Protein AF-A0A7S3KVK5-F1 (afdb_monomer)

Structure (mmCIF, N/CA/C/O backbone):
data_AF-A0A7S3KVK5-F1
#
_entry.id   AF-A0A7S3KVK5-F1
#
loop_
_atom_site.group_PDB
_atom_site.id
_atom_site.type_symbol
_atom_site.label_atom_id
_atom_site.label_alt_id
_atom_site.label_comp_id
_atom_site.label_asym_id
_atom_site.label_entity_id
_atom_site.label_seq_id
_atom_site.pdbx_PDB_ins_code
_atom_site.Cartn_x
_atom_site.Cartn_y
_atom_site.Cartn_z
_atom_site.occupancy
_atom_site.B_iso_or_equiv
_atom_site.auth_seq_id
_atom_site.auth_comp_id
_atom_site.auth_asym_id
_atom_site.auth_atom_id
_atom_site.pdbx_PDB_model_num
ATOM 1 N N . PRO A 1 1 ? -30.774 -7.409 -2.868 1.00 38.03 1 PRO A N 1
ATOM 2 C CA . PRO A 1 1 ? -31.562 -8.260 -1.948 1.00 38.03 1 PRO A CA 1
ATOM 3 C C . PRO A 1 1 ? -30.634 -9.227 -1.196 1.00 38.03 1 PRO A C 1
ATOM 5 O O . PRO A 1 1 ? -30.342 -10.314 -1.678 1.00 38.03 1 PRO A O 1
ATOM 8 N N . ILE A 1 2 ? -30.107 -8.777 -0.056 1.00 44.00 2 ILE A N 1
ATOM 9 C CA . ILE A 1 2 ? -29.410 -9.634 0.912 1.00 44.00 2 ILE A CA 1
ATOM 10 C C . ILE A 1 2 ? -30.532 -10.148 1.819 1.00 44.00 2 ILE A C 1
ATOM 12 O O . ILE A 1 2 ? -30.996 -9.418 2.687 1.00 44.00 2 ILE A O 1
ATOM 16 N N . GLY A 1 3 ? -31.101 -11.298 1.458 1.00 41.16 3 GLY A N 1
ATOM 17 C CA . GLY A 1 3 ? -32.420 -11.751 1.913 1.00 41.16 3 GLY A CA 1
ATOM 18 C C . GLY A 1 3 ? -32.416 -12.972 2.825 1.00 41.16 3 GLY A C 1
ATOM 19 O O . GLY A 1 3 ? -33.464 -13.582 2.966 1.00 41.16 3 GLY A O 1
ATOM 20 N N . ASP A 1 4 ? -31.284 -13.328 3.430 1.00 43.41 4 ASP A N 1
ATOM 21 C CA . ASP A 1 4 ? -31.243 -14.391 4.436 1.00 43.41 4 ASP A CA 1
ATOM 22 C C . ASP A 1 4 ? -30.315 -13.976 5.584 1.00 43.41 4 ASP A C 1
ATOM 24 O O . ASP A 1 4 ? -29.094 -14.095 5.518 1.00 43.41 4 ASP A O 1
ATOM 28 N N . THR A 1 5 ? -30.908 -13.399 6.631 1.00 51.78 5 THR A N 1
ATOM 29 C CA . THR A 1 5 ? -30.244 -13.021 7.892 1.00 51.78 5 THR A CA 1
ATOM 30 C C . THR A 1 5 ? -30.098 -14.202 8.857 1.00 51.78 5 THR A C 1
ATOM 32 O O . THR A 1 5 ? -29.609 -14.027 9.969 1.00 51.78 5 THR A O 1
ATOM 35 N N . SER A 1 6 ? -30.493 -15.406 8.435 1.00 51.44 6 SER A N 1
ATOM 36 C CA . SER A 1 6 ? -30.434 -16.647 9.216 1.00 51.44 6 SER A CA 1
ATOM 37 C C . SER A 1 6 ? -29.024 -17.255 9.319 1.00 51.44 6 SER A C 1
ATOM 39 O O . SER A 1 6 ? -28.822 -18.159 10.121 1.00 51.44 6 SER A O 1
ATOM 41 N N . VAL A 1 7 ? -28.043 -16.730 8.567 1.00 50.53 7 VAL A N 1
ATOM 42 C CA . VAL A 1 7 ? -26.639 -17.206 8.520 1.00 50.53 7 VAL A CA 1
ATOM 43 C C . VAL A 1 7 ? -25.670 -16.202 9.169 1.00 50.53 7 VAL A C 1
ATOM 45 O O . VAL A 1 7 ? -24.524 -16.029 8.759 1.00 50.53 7 VAL A O 1
ATOM 48 N N . LEU A 1 8 ? -26.129 -15.470 10.183 1.00 55.06 8 LEU A N 1
ATOM 49 C CA . LEU A 1 8 ? -25.227 -14.867 11.168 1.00 55.06 8 LEU A CA 1
ATOM 50 C C . LEU A 1 8 ? -25.032 -15.906 12.277 1.00 55.06 8 LEU A C 1
ATOM 52 O O . LEU A 1 8 ? -25.653 -15.832 13.331 1.00 55.06 8 LEU A O 1
ATOM 56 N N . ASP A 1 9 ? -24.207 -16.908 11.967 1.00 61.06 9 ASP A N 1
ATOM 57 C CA . ASP A 1 9 ? -23.859 -18.034 12.839 1.00 61.06 9 ASP A CA 1
ATOM 58 C C . ASP A 1 9 ? -23.337 -17.572 14.212 1.00 61.06 9 ASP A C 1
ATOM 60 O O . ASP A 1 9 ? -22.818 -16.458 14.348 1.00 61.06 9 ASP A O 1
ATOM 64 N N . ASP A 1 10 ? -23.358 -18.471 15.205 1.00 67.88 10 ASP A N 1
ATOM 65 C CA . ASP A 1 10 ? -22.758 -18.314 16.548 1.00 67.88 10 ASP A CA 1
ATOM 66 C C . ASP A 1 10 ? -21.361 -17.664 16.532 1.00 67.88 10 ASP A C 1
ATOM 68 O O . ASP A 1 10 ? -20.983 -16.906 17.430 1.00 67.88 10 ASP A O 1
ATOM 72 N N . VAL A 1 11 ? -20.597 -17.915 15.467 1.00 64.88 11 VAL A N 1
ATOM 73 C CA . VAL A 1 11 ? -19.282 -17.326 15.200 1.00 64.88 11 VAL A CA 1
ATOM 74 C C . VAL A 1 11 ? -19.329 -15.794 15.220 1.00 64.88 11 VAL A C 1
ATOM 76 O O . VAL A 1 11 ? -18.477 -15.156 15.838 1.00 64.88 11 VAL A O 1
ATOM 79 N N . SER A 1 12 ? -20.343 -15.183 14.608 1.00 70.75 12 SER A N 1
ATOM 80 C CA . SER A 1 12 ? -20.489 -13.724 14.560 1.00 70.75 12 SER A CA 1
ATOM 81 C C . SER A 1 12 ? -20.756 -13.129 15.941 1.00 70.75 12 SER A C 1
ATOM 83 O O . SER A 1 12 ? -20.211 -12.075 16.272 1.00 70.75 12 SER A O 1
ATOM 85 N N . LEU A 1 13 ? -21.514 -13.834 16.787 1.00 76.06 13 LEU A N 1
ATOM 86 C CA . LEU A 1 13 ? -21.778 -13.420 18.166 1.00 76.06 13 LEU A CA 1
ATOM 87 C C . LEU A 1 13 ? -20.488 -13.401 19.004 1.00 76.06 13 LEU A C 1
ATOM 89 O O . LEU A 1 13 ? -20.269 -12.482 19.794 1.00 76.06 13 LEU A O 1
ATOM 93 N N . ILE A 1 14 ? -19.598 -14.379 18.795 1.00 78.56 14 ILE A N 1
ATOM 94 C CA . ILE A 1 14 ? -18.285 -14.435 19.454 1.00 78.56 14 ILE A CA 1
ATOM 95 C C . ILE A 1 14 ? -17.433 -13.221 19.066 1.00 78.56 14 ILE A C 1
ATOM 97 O O . ILE A 1 14 ? -16.844 -12.586 19.944 1.00 78.56 14 ILE A O 1
ATOM 101 N N . TYR A 1 15 ? -17.378 -12.871 17.777 1.00 74.06 15 TYR A N 1
ATOM 102 C CA . TYR A 1 15 ? -16.636 -11.690 17.322 1.00 74.06 15 TYR A CA 1
ATOM 103 C C . TYR A 1 15 ? -17.204 -10.395 17.907 1.00 74.06 15 TYR A C 1
ATOM 105 O O . TYR A 1 15 ? -16.436 -9.549 18.362 1.00 74.06 15 TYR A O 1
ATOM 113 N N . ILE A 1 16 ? -18.530 -10.260 17.966 1.00 76.19 16 ILE A N 1
ATOM 114 C CA . ILE A 1 16 ? -19.194 -9.087 18.550 1.00 76.19 16 ILE A CA 1
ATOM 115 C C .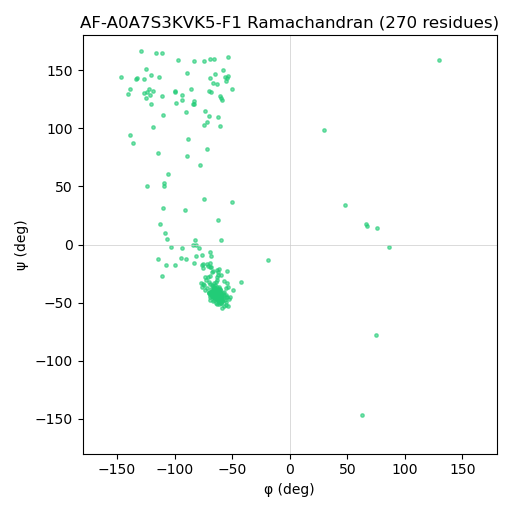 ILE A 1 16 ? -18.878 -8.965 20.042 1.00 76.19 16 ILE A C 1
ATOM 117 O O . ILE A 1 16 ? -18.509 -7.887 20.502 1.00 76.19 16 ILE A O 1
ATOM 121 N N . ASN A 1 17 ? -18.957 -10.064 20.794 1.00 81.38 17 ASN A N 1
ATOM 122 C CA . ASN A 1 17 ? -18.652 -10.057 22.224 1.00 81.38 17 ASN A CA 1
ATOM 123 C C . ASN A 1 17 ? -17.177 -9.736 22.497 1.00 81.38 17 ASN A C 1
ATOM 125 O O . ASN A 1 17 ? -16.876 -8.964 23.407 1.00 81.38 17 ASN A O 1
ATOM 129 N N . LYS A 1 18 ? -16.254 -10.261 21.681 1.00 84.50 18 LYS A N 1
ATOM 130 C CA . LYS A 1 18 ? -14.830 -9.900 21.761 1.00 84.50 18 LYS A CA 1
ATOM 131 C C . LYS A 1 18 ? -14.599 -8.426 21.442 1.00 84.50 18 LYS A C 1
ATOM 133 O O . LYS A 1 18 ? -13.866 -7.765 22.172 1.00 84.50 18 LYS A O 1
ATOM 138 N N . ALA A 1 19 ? -15.244 -7.900 20.401 1.00 79.69 19 ALA A N 1
ATOM 139 C CA . ALA A 1 19 ? -15.157 -6.485 20.056 1.00 79.69 19 ALA A CA 1
ATOM 140 C C . ALA A 1 19 ? -15.687 -5.606 21.198 1.00 79.69 19 ALA A C 1
ATOM 142 O O . ALA A 1 19 ? -15.016 -4.664 21.610 1.00 79.69 19 ALA A O 1
ATOM 143 N N . LYS A 1 20 ? -16.844 -5.952 21.771 1.00 83.31 20 LYS A N 1
ATOM 144 C CA . LYS A 1 20 ? -17.426 -5.242 22.915 1.00 83.31 20 LYS A CA 1
ATOM 145 C C . LYS A 1 20 ? -16.482 -5.234 24.119 1.00 83.31 20 LYS A C 1
ATOM 147 O O . LYS A 1 20 ? -16.204 -4.168 24.655 1.00 83.31 20 LYS A O 1
ATOM 152 N N . SER A 1 21 ? -15.929 -6.393 24.479 1.00 87.06 21 SER A N 1
ATOM 153 C CA . SER A 1 21 ? -14.960 -6.517 25.575 1.00 87.06 21 SER A CA 1
ATOM 154 C C . SER A 1 21 ? -13.692 -5.692 25.335 1.00 87.06 21 SER A C 1
ATOM 156 O O . SER A 1 21 ? -13.192 -5.072 26.269 1.00 87.06 21 SER A O 1
ATOM 158 N N . PHE A 1 22 ? -13.195 -5.643 24.097 1.00 84.94 22 PHE A N 1
ATOM 159 C CA . PHE A 1 22 ? -12.050 -4.813 23.720 1.00 84.94 22 PHE A CA 1
ATOM 160 C C . PHE A 1 22 ? -12.342 -3.319 23.923 1.00 84.94 22 PHE A C 1
ATOM 162 O O . PHE A 1 22 ? -11.539 -2.611 24.529 1.00 84.94 22 PHE A O 1
ATOM 169 N N . PHE A 1 23 ? -13.502 -2.836 23.460 1.00 82.19 23 PHE A N 1
ATOM 170 C CA . PHE A 1 23 ? -13.898 -1.437 23.654 1.00 82.19 23 PHE A CA 1
ATOM 171 C C . PHE A 1 23 ? -14.086 -1.102 25.136 1.00 82.19 23 PHE A C 1
ATOM 173 O O . PHE A 1 23 ? -13.587 -0.078 25.593 1.00 82.19 23 PHE A O 1
ATOM 180 N N . GLU A 1 24 ? -14.750 -1.973 25.897 1.00 86.75 24 GLU A N 1
ATOM 181 C CA . GLU A 1 24 ? -14.952 -1.785 27.335 1.00 86.75 24 GLU A CA 1
ATOM 182 C C . GLU A 1 24 ? -13.623 -1.744 28.101 1.00 86.75 24 GLU A C 1
ATOM 184 O O . GLU A 1 24 ? -13.432 -0.855 28.927 1.00 86.75 24 GLU A O 1
ATOM 189 N N . ASP A 1 25 ? -12.673 -2.638 27.803 1.00 88.44 25 ASP A N 1
ATOM 190 C CA . ASP A 1 25 ? -11.343 -2.636 28.431 1.00 88.44 25 ASP A CA 1
ATOM 191 C C . ASP A 1 25 ? -10.551 -1.362 28.097 1.00 88.44 25 ASP A C 1
ATOM 193 O O . ASP A 1 25 ? -10.000 -0.720 28.996 1.00 88.44 25 ASP A O 1
ATOM 197 N N . ALA A 1 26 ? -10.541 -0.941 26.826 1.00 84.38 26 ALA A N 1
ATOM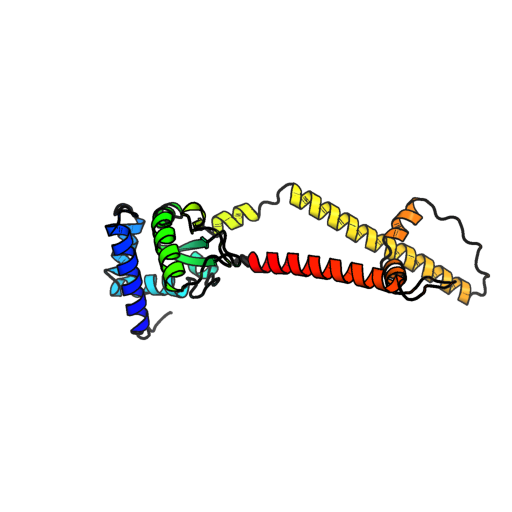 198 C CA . ALA A 1 26 ? -9.874 0.290 26.399 1.00 84.38 26 ALA A CA 1
ATOM 199 C C . ALA A 1 26 ? -10.460 1.531 27.094 1.00 84.38 26 ALA A C 1
ATOM 201 O O . ALA A 1 26 ? -9.727 2.419 27.541 1.00 84.38 26 ALA A O 1
ATOM 202 N N . THR A 1 27 ? -11.785 1.579 27.220 1.00 85.50 27 THR A N 1
ATOM 203 C CA . THR A 1 27 ? -12.502 2.654 27.899 1.00 85.50 27 THR A CA 1
ATOM 204 C C . THR A 1 27 ? -12.260 2.648 29.410 1.00 85.50 27 THR A C 1
ATOM 206 O O . THR A 1 27 ? -11.964 3.698 29.975 1.00 85.50 27 THR A O 1
ATOM 209 N N . ASN A 1 28 ? -12.323 1.488 30.068 1.00 89.00 28 ASN A N 1
ATOM 210 C CA . ASN A 1 28 ? -12.097 1.363 31.513 1.00 89.00 28 ASN A CA 1
ATOM 211 C C . ASN A 1 28 ? -10.673 1.768 31.915 1.00 89.00 28 ASN A C 1
ATOM 213 O O . ASN A 1 28 ? -10.464 2.305 33.000 1.00 89.00 28 ASN A O 1
ATOM 217 N N . LYS A 1 29 ? -9.697 1.559 31.025 1.00 88.94 29 LYS A N 1
ATOM 218 C CA . LYS A 1 29 ? -8.308 2.005 31.208 1.00 88.94 29 LYS A CA 1
ATOM 219 C C . LYS A 1 29 ? -8.078 3.480 30.855 1.00 88.94 29 LYS A C 1
ATOM 221 O O . LYS A 1 29 ? -6.957 3.963 30.979 1.00 88.94 29 LYS A O 1
ATOM 226 N N . GLY A 1 30 ? -9.114 4.203 30.428 1.00 86.69 30 GLY A N 1
ATOM 227 C CA . GLY A 1 30 ? -9.044 5.635 30.138 1.00 86.69 30 GLY A CA 1
ATOM 228 C C . GLY A 1 30 ? -8.358 5.992 28.817 1.00 86.69 30 GLY A C 1
ATOM 229 O O . GLY A 1 30 ? -8.029 7.158 28.611 1.00 86.69 30 GLY A O 1
ATOM 230 N N . TYR A 1 31 ? -8.150 5.030 27.909 1.00 83.62 31 TYR A N 1
ATOM 231 C CA . TYR A 1 31 ? -7.545 5.309 26.599 1.00 83.62 31 TYR A CA 1
ATOM 232 C C . TYR A 1 31 ? -8.503 6.022 25.644 1.00 83.62 31 TYR A C 1
ATOM 234 O O . TYR A 1 31 ? -8.071 6.759 24.763 1.00 83.62 31 TYR A O 1
ATOM 242 N N . VAL A 1 32 ? -9.806 5.804 25.818 1.00 82.69 32 VAL A N 1
ATOM 243 C CA . VAL A 1 32 ? -10.849 6.304 24.920 1.00 82.69 32 VAL A CA 1
ATOM 244 C C . VAL A 1 32 ? -11.843 7.108 25.733 1.00 82.69 32 VAL A C 1
ATOM 246 O O . VAL A 1 32 ? -12.407 6.603 26.706 1.00 82.69 32 VAL A O 1
ATOM 249 N N . LYS A 1 33 ? -12.091 8.353 25.324 1.00 80.25 33 LYS A N 1
ATOM 250 C CA . LYS A 1 33 ? -13.136 9.171 25.941 1.00 80.25 33 LYS A CA 1
ATOM 251 C C . LYS A 1 33 ? -14.507 8.587 25.587 1.00 80.25 33 LYS A C 1
ATOM 253 O O . LYS A 1 33 ? -14.785 8.348 24.413 1.00 80.25 33 LYS A O 1
ATOM 258 N N . GLN A 1 34 ? -15.379 8.405 26.580 1.00 77.44 34 GLN A N 1
ATOM 259 C CA . GLN A 1 34 ? -16.788 8.011 26.386 1.00 77.44 34 GLN A CA 1
ATOM 260 C C . GLN A 1 34 ? -17.643 9.173 25.850 1.00 77.44 34 GLN A C 1
ATOM 262 O O . GLN A 1 34 ? -18.771 9.397 26.278 1.00 77.44 34 GLN A O 1
ATOM 267 N N . GLU A 1 35 ? -17.092 9.970 24.946 1.00 75.12 35 GLU A N 1
ATOM 268 C CA . GLU A 1 35 ? -17.725 11.181 24.454 1.00 75.12 35 GLU A CA 1
ATOM 269 C C . GLU A 1 35 ? -17.508 11.268 22.949 1.00 75.12 35 GLU A C 1
ATOM 271 O O . GLU A 1 35 ? -16.408 11.046 22.441 1.00 75.12 35 GLU A O 1
ATOM 276 N N . GLY A 1 36 ? -18.577 11.578 22.221 1.00 82.44 36 GLY A N 1
ATOM 277 C CA . GLY A 1 36 ? -18.529 11.781 20.780 1.00 82.44 36 GLY A CA 1
ATOM 278 C C . GLY A 1 36 ? -19.579 10.989 20.013 1.00 82.44 36 GLY A C 1
ATOM 279 O O . GLY A 1 36 ? -20.129 9.984 20.466 1.00 82.44 36 GLY A O 1
ATOM 280 N N . THR A 1 37 ? -19.852 11.465 18.803 1.00 91.25 37 THR A N 1
ATOM 281 C CA . THR A 1 37 ? -20.867 10.901 17.908 1.00 91.25 37 THR A CA 1
ATOM 282 C C . THR A 1 37 ? -20.518 9.479 17.469 1.00 91.25 37 THR A C 1
ATOM 284 O O . THR A 1 37 ? -21.401 8.628 17.466 1.00 91.25 37 THR A O 1
ATOM 287 N N . CYS A 1 38 ? -19.244 9.187 17.181 1.00 93.50 38 CYS A N 1
ATOM 288 C CA . CYS A 1 38 ? -18.805 7.847 16.778 1.00 93.50 38 CYS A CA 1
ATOM 289 C C . CYS A 1 38 ? -18.965 6.804 17.895 1.00 93.50 38 CYS A C 1
ATOM 291 O O . CYS A 1 38 ? -19.543 5.751 17.644 1.00 93.50 38 CYS A O 1
ATOM 293 N N . PHE A 1 39 ? -18.515 7.092 19.126 1.00 90.81 39 PHE A N 1
ATOM 294 C CA . PHE A 1 39 ? -18.647 6.152 20.248 1.00 90.81 39 PHE A CA 1
ATOM 295 C C . PHE A 1 39 ? -20.116 5.814 20.510 1.00 90.81 39 PHE A C 1
ATOM 297 O O . PHE A 1 39 ? -20.487 4.644 20.506 1.00 90.81 39 PHE A O 1
ATOM 304 N N . ASN A 1 40 ? -20.968 6.838 20.629 1.00 91.88 40 ASN A N 1
ATOM 305 C CA . ASN A 1 40 ? -22.404 6.651 20.838 1.00 91.88 40 ASN A CA 1
ATOM 306 C C . ASN A 1 40 ? -23.047 5.871 19.684 1.00 91.88 40 ASN A C 1
ATOM 308 O O . ASN A 1 40 ? -23.904 5.016 19.909 1.00 91.88 40 ASN A O 1
ATOM 312 N N . ARG A 1 41 ? -22.620 6.130 18.441 1.00 93.81 41 ARG A N 1
ATOM 313 C CA . ARG A 1 41 ? -23.112 5.416 17.260 1.00 93.81 41 ARG A CA 1
ATOM 314 C C . ARG A 1 41 ? -22.703 3.947 17.275 1.00 93.81 41 ARG A C 1
ATOM 316 O O . ARG A 1 41 ? -23.567 3.096 17.085 1.00 93.81 41 ARG A O 1
ATOM 323 N N . LEU A 1 42 ? -21.430 3.646 17.529 1.00 92.19 42 LEU A N 1
ATOM 324 C CA . LEU A 1 42 ? -20.922 2.277 17.635 1.00 92.19 42 LEU A CA 1
ATOM 325 C C . LEU A 1 42 ? -21.595 1.531 18.788 1.00 92.19 42 LEU A C 1
ATOM 327 O O . LEU A 1 42 ? -22.091 0.426 18.594 1.00 92.19 42 LEU A O 1
ATOM 331 N N . GLN A 1 43 ? -21.693 2.154 19.961 1.00 90.12 43 GLN A N 1
ATOM 332 C CA . GLN A 1 43 ? -22.352 1.570 21.122 1.00 90.12 43 GLN A CA 1
ATOM 333 C C . GLN A 1 43 ? -23.827 1.268 20.836 1.00 90.12 43 GLN A C 1
ATOM 335 O O . GLN A 1 43 ? -24.298 0.177 21.149 1.00 90.12 43 GLN A O 1
ATOM 340 N N . ASN A 1 44 ? -24.549 2.186 20.187 1.00 92.81 44 ASN A N 1
ATOM 341 C CA . ASN A 1 44 ? -25.928 1.951 19.766 1.00 92.81 44 ASN A CA 1
ATOM 342 C C . ASN A 1 44 ? -26.041 0.795 18.760 1.00 92.81 44 ASN A C 1
ATOM 344 O O . ASN A 1 44 ? -26.939 -0.033 18.891 1.00 92.81 44 ASN A O 1
ATOM 348 N N . ILE A 1 45 ? -25.132 0.725 17.782 1.00 91.62 45 ILE A N 1
ATOM 349 C CA . ILE A 1 45 ? -25.086 -0.359 16.795 1.00 91.62 45 ILE A CA 1
ATOM 350 C C . ILE A 1 45 ? -24.897 -1.710 17.499 1.00 91.62 45 ILE A C 1
ATOM 352 O O . ILE A 1 45 ? -25.678 -2.629 17.264 1.00 91.62 45 ILE A O 1
ATOM 356 N N . PHE A 1 46 ? -23.915 -1.821 18.397 1.00 88.88 46 PHE A N 1
ATOM 357 C CA . PHE A 1 46 ? -23.611 -3.077 19.085 1.00 88.88 46 PHE A CA 1
ATOM 358 C C . PHE A 1 46 ? -24.659 -3.470 20.133 1.00 88.88 46 PHE A C 1
ATOM 360 O O . PHE A 1 46 ? -24.969 -4.651 20.261 1.00 88.88 46 PHE A O 1
ATOM 367 N N . ASN A 1 47 ? -25.229 -2.509 20.865 1.00 89.38 47 ASN A N 1
ATOM 368 C CA . ASN A 1 47 ? -26.255 -2.798 21.870 1.00 89.3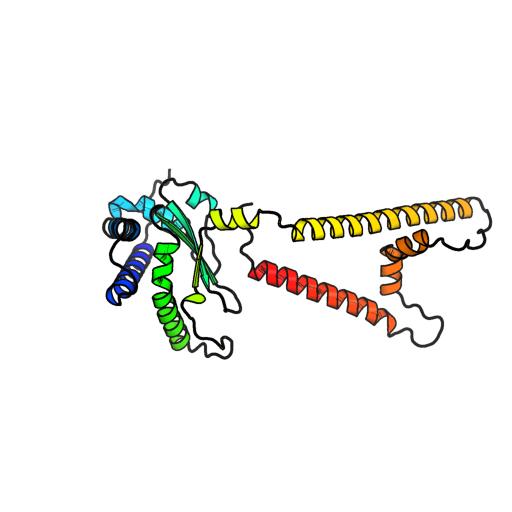8 47 ASN A CA 1
ATOM 369 C C . ASN A 1 47 ? -27.602 -3.172 21.240 1.00 89.38 47 ASN A C 1
ATOM 371 O O . ASN A 1 47 ? -28.337 -3.967 21.816 1.00 89.38 47 ASN A O 1
ATOM 375 N N . ASN A 1 48 ? -27.912 -2.641 20.056 1.00 92.50 48 ASN A N 1
ATOM 376 C CA . ASN A 1 48 ? -29.148 -2.926 19.328 1.00 92.50 48 ASN A CA 1
ATOM 377 C C . ASN A 1 48 ? -28.855 -3.771 18.082 1.00 92.50 48 ASN A C 1
ATOM 379 O O . ASN A 1 48 ? -29.225 -3.396 16.966 1.00 92.50 48 ASN A O 1
ATOM 383 N N . PHE A 1 49 ? -28.162 -4.900 18.275 1.00 87.94 49 PHE A N 1
ATOM 384 C CA . PHE A 1 49 ? -27.680 -5.759 17.190 1.00 87.94 49 PHE A CA 1
ATOM 385 C C . PHE A 1 49 ? -28.788 -6.157 16.211 1.00 87.94 49 PHE A C 1
ATOM 387 O O . PHE A 1 49 ? -28.609 -6.021 15.008 1.00 87.94 49 PHE A O 1
ATOM 394 N N . GLU A 1 50 ? -29.947 -6.595 16.708 1.00 89.19 50 GLU A N 1
ATOM 395 C CA . GLU A 1 50 ? -31.056 -7.056 15.862 1.00 89.19 50 GLU A CA 1
ATOM 396 C C . GLU A 1 50 ? -31.520 -5.957 14.891 1.00 89.19 50 GLU A C 1
ATOM 398 O O . GLU A 1 50 ? -31.628 -6.183 13.683 1.00 89.19 50 GLU A O 1
ATOM 403 N N . GLN A 1 51 ? -31.664 -4.728 15.402 1.00 93.81 51 GLN A N 1
ATOM 404 C CA . GLN A 1 51 ? -32.062 -3.550 14.625 1.00 93.81 51 GLN A CA 1
ATOM 405 C C . GLN A 1 51 ? -30.962 -3.062 13.670 1.00 93.81 51 GLN A C 1
ATOM 407 O O . GLN A 1 51 ? -31.262 -2.464 12.638 1.00 93.81 51 GLN A O 1
ATOM 412 N N . ASN A 1 52 ? -29.690 -3.307 13.998 1.00 91.75 52 ASN A N 1
ATOM 413 C CA . ASN A 1 52 ? -28.534 -2.842 13.225 1.00 91.75 52 ASN A CA 1
ATOM 414 C C . ASN A 1 52 ? -27.814 -3.964 12.463 1.00 91.75 52 ASN A C 1
ATOM 416 O O . ASN A 1 52 ? -26.749 -3.730 11.892 1.00 91.75 52 ASN A O 1
ATOM 420 N N . SER A 1 53 ? -28.395 -5.161 12.403 1.00 89.12 53 SER A N 1
ATOM 421 C CA . SER A 1 53 ? -27.789 -6.365 11.820 1.00 89.12 53 SER A CA 1
ATOM 422 C C . SER A 1 53 ? -27.337 -6.149 10.375 1.00 89.12 53 SER A C 1
ATOM 424 O O . SER A 1 53 ? -26.254 -6.585 9.993 1.00 89.12 53 SER A O 1
ATOM 426 N N . GLY A 1 54 ? -28.096 -5.383 9.586 1.00 90.06 54 GLY A N 1
ATOM 427 C CA . GLY A 1 54 ? -27.710 -5.006 8.225 1.00 90.06 54 GLY A CA 1
ATOM 428 C C . GLY A 1 54 ? -26.483 -4.086 8.151 1.00 90.06 54 GLY A C 1
ATOM 429 O O . GLY A 1 54 ? -25.654 -4.255 7.259 1.00 90.06 54 GLY A O 1
ATOM 430 N N . ILE A 1 55 ? -26.347 -3.126 9.075 1.00 90.75 55 ILE A N 1
ATOM 431 C CA . ILE A 1 55 ? -25.171 -2.240 9.153 1.00 90.75 55 ILE A CA 1
ATOM 432 C C . ILE A 1 55 ? -23.958 -3.051 9.603 1.00 90.75 55 ILE A C 1
ATOM 434 O O . ILE A 1 55 ? -22.915 -2.993 8.961 1.00 90.75 55 ILE A O 1
ATOM 438 N N . ILE A 1 56 ? -24.110 -3.859 10.653 1.00 90.88 56 ILE A N 1
ATOM 439 C CA . ILE A 1 56 ? -23.035 -4.699 11.192 1.00 90.88 56 ILE A CA 1
ATOM 440 C C . ILE A 1 56 ? -22.577 -5.715 10.150 1.00 90.88 56 ILE A C 1
ATOM 442 O O . ILE A 1 56 ? -21.380 -5.868 9.928 1.00 90.88 56 ILE A O 1
ATOM 446 N N . GLY A 1 57 ? -23.523 -6.343 9.450 1.00 89.94 57 GLY A N 1
ATOM 447 C CA . GLY A 1 57 ? -23.244 -7.239 8.338 1.00 89.94 57 GLY A CA 1
ATOM 448 C C . GLY A 1 57 ? -22.402 -6.557 7.263 1.00 89.94 57 GLY A C 1
ATOM 449 O O . GLY A 1 57 ? -21.403 -7.126 6.845 1.00 89.94 57 GLY A O 1
ATOM 450 N N . ARG A 1 58 ? -22.724 -5.315 6.870 1.00 91.06 58 ARG A N 1
ATOM 451 C CA . ARG A 1 58 ? -21.897 -4.537 5.925 1.00 91.06 58 ARG A CA 1
ATOM 452 C C . ARG A 1 58 ? -20.523 -4.196 6.493 1.00 91.06 58 ARG A C 1
ATOM 454 O O . ARG A 1 58 ? -19.532 -4.382 5.793 1.00 91.06 58 ARG A O 1
ATOM 461 N N . MET A 1 59 ? -20.458 -3.734 7.743 1.00 93.44 59 MET A N 1
ATOM 462 C CA . MET A 1 59 ? -19.198 -3.411 8.415 1.00 93.44 59 MET A CA 1
ATOM 463 C C . MET A 1 59 ? -18.261 -4.621 8.399 1.00 93.44 59 MET A C 1
ATOM 465 O O . MET A 1 59 ? -17.143 -4.525 7.908 1.00 93.44 59 MET A O 1
ATOM 469 N N . VAL A 1 60 ? -18.734 -5.785 8.844 1.00 91.06 60 VAL A N 1
ATOM 470 C CA . VAL A 1 60 ? -17.943 -7.023 8.897 1.00 91.06 60 VAL A CA 1
ATOM 471 C C . VAL A 1 60 ? -17.650 -7.576 7.501 1.00 91.06 60 VAL A C 1
ATOM 473 O O . VAL A 1 60 ? -16.536 -8.016 7.233 1.00 91.06 60 VAL A O 1
ATOM 476 N N . TYR A 1 61 ? -18.626 -7.558 6.591 1.00 92.25 61 TYR A N 1
ATOM 477 C CA . TYR A 1 61 ? -18.474 -8.129 5.252 1.00 92.25 61 TYR A CA 1
ATOM 478 C C . TYR A 1 61 ? -17.502 -7.332 4.372 1.00 92.25 61 TYR A C 1
ATOM 480 O O . TYR A 1 61 ? -16.806 -7.933 3.553 1.00 92.25 61 TYR A O 1
ATOM 488 N N . PHE A 1 62 ? -17.448 -6.005 4.531 1.00 93.94 62 PHE A N 1
ATOM 489 C CA . PHE A 1 62 ? -16.563 -5.142 3.748 1.00 93.94 62 PHE A CA 1
ATOM 490 C C . PHE A 1 62 ? -15.222 -4.825 4.419 1.00 93.94 62 PHE A C 1
ATOM 492 O O . PHE A 1 62 ? -14.336 -4.304 3.743 1.00 93.94 62 PHE A O 1
ATOM 499 N N . SER A 1 63 ? -15.059 -5.131 5.707 1.00 93.50 63 SER A N 1
ATOM 500 C CA . SER A 1 63 ? -13.761 -5.037 6.390 1.00 93.50 63 SER A CA 1
ATOM 501 C C . SER A 1 63 ? -12.829 -6.179 5.983 1.00 93.50 63 SER A C 1
ATOM 503 O O . SER A 1 63 ? -13.281 -7.234 5.532 1.00 93.50 63 SER A O 1
ATOM 505 N N . GLY A 1 64 ? -11.529 -5.965 6.165 1.00 90.12 64 GLY A N 1
ATOM 506 C CA . GLY A 1 64 ? -10.526 -7.017 6.057 1.00 90.12 64 GLY A CA 1
ATOM 507 C C . GLY A 1 64 ? -10.640 -8.026 7.197 1.00 90.12 64 GLY A C 1
ATOM 508 O O . GLY A 1 64 ? -10.961 -7.652 8.328 1.00 90.12 64 GLY A O 1
ATOM 509 N N . LYS A 1 65 ? -10.406 -9.306 6.900 1.00 86.62 65 LYS A N 1
ATOM 510 C CA . LYS A 1 65 ? -10.551 -10.415 7.862 1.00 86.62 65 LYS A CA 1
ATOM 511 C C . LYS A 1 65 ? -9.223 -11.047 8.259 1.00 86.62 65 LYS A C 1
ATOM 513 O O . LYS A 1 65 ? -9.107 -11.557 9.370 1.00 86.62 65 LYS A O 1
ATOM 518 N N . ASP A 1 66 ? -8.239 -10.967 7.374 1.00 85.94 66 ASP A N 1
ATOM 519 C CA . ASP A 1 66 ? -6.914 -11.550 7.548 1.00 85.94 66 ASP A CA 1
ATOM 520 C C . ASP A 1 66 ? -5.823 -10.471 7.597 1.00 85.94 66 ASP A C 1
ATOM 522 O O . ASP A 1 66 ? -6.032 -9.314 7.234 1.00 85.94 66 ASP A O 1
ATOM 526 N N . VAL A 1 67 ? -4.625 -10.844 8.051 1.00 82.31 67 VAL A N 1
ATOM 527 C CA . VAL A 1 67 ? -3.461 -9.946 8.044 1.00 82.31 67 VAL A CA 1
ATOM 528 C C . VAL A 1 67 ? -3.174 -9.510 6.607 1.00 82.31 67 VAL A C 1
ATOM 530 O O . VAL A 1 67 ? -2.946 -10.355 5.744 1.00 82.31 67 VAL A O 1
ATOM 533 N N . ASN A 1 68 ? -3.144 -8.197 6.363 1.00 84.00 68 ASN A N 1
ATOM 534 C CA . ASN A 1 68 ? -3.006 -7.597 5.031 1.00 84.00 68 ASN A CA 1
ATOM 535 C C . ASN A 1 68 ? -4.199 -7.828 4.093 1.00 84.00 68 ASN A C 1
ATOM 537 O O . ASN A 1 68 ? -4.090 -7.573 2.893 1.00 84.00 68 ASN A O 1
ATOM 541 N N . ASP A 1 69 ? -5.348 -8.242 4.626 1.00 85.75 69 ASP A N 1
ATOM 542 C CA . ASP A 1 69 ? -6.621 -8.130 3.929 1.00 85.75 69 ASP A CA 1
ATOM 543 C C . ASP A 1 69 ? -7.189 -6.721 4.138 1.00 85.75 69 ASP A C 1
ATOM 545 O O . ASP A 1 69 ? -7.418 -6.256 5.257 1.00 85.75 69 ASP A O 1
ATOM 549 N N . LEU A 1 70 ? -7.405 -6.019 3.032 1.00 90.31 70 LEU A N 1
ATOM 550 C CA . LEU A 1 70 ? -8.009 -4.691 3.014 1.00 90.31 70 LEU A CA 1
ATOM 551 C C . LEU A 1 70 ? -9.533 -4.772 2.800 1.00 90.31 70 LEU A C 1
ATOM 553 O O . LEU A 1 70 ? -10.228 -3.765 2.826 1.00 90.31 70 LEU A O 1
ATOM 557 N N . GLY A 1 71 ? -10.102 -5.958 2.607 1.00 91.56 71 GLY A N 1
ATOM 558 C CA . GLY A 1 71 ? -11.532 -6.101 2.382 1.00 91.56 71 GLY A CA 1
ATOM 559 C C . GLY A 1 71 ? -12.003 -5.405 1.099 1.00 91.56 71 GLY A C 1
ATOM 560 O O . GLY A 1 71 ? -11.317 -5.369 0.076 1.00 91.56 71 GLY A O 1
ATOM 561 N N . ARG A 1 72 ? -13.229 -4.875 1.130 1.00 93.56 72 ARG A N 1
ATOM 562 C CA . ARG A 1 72 ? -13.977 -4.403 -0.048 1.00 93.56 72 ARG A CA 1
ATOM 563 C C . ARG A 1 72 ? -14.195 -2.895 -0.010 1.00 93.56 72 ARG A C 1
ATOM 565 O O . ARG A 1 72 ? -15.270 -2.397 0.330 1.00 93.56 72 ARG A O 1
ATOM 572 N N . PHE A 1 73 ? -13.150 -2.159 -0.375 1.00 92.44 73 PHE A N 1
ATOM 573 C CA . PHE A 1 73 ? -13.138 -0.695 -0.359 1.00 92.44 73 PHE A CA 1
ATOM 574 C C . PHE A 1 73 ? -14.297 -0.051 -1.129 1.00 92.44 73 PHE A C 1
ATOM 576 O O . PHE A 1 73 ? -14.989 0.816 -0.590 1.00 92.44 73 PHE A O 1
ATOM 583 N N . LYS A 1 74 ? -14.499 -0.440 -2.398 1.00 92.94 74 LYS A N 1
ATOM 584 C CA . LYS A 1 74 ? -15.476 0.213 -3.285 1.00 92.94 74 LYS A CA 1
ATOM 585 C C . LYS A 1 74 ? -16.888 0.030 -2.741 1.00 92.94 74 LYS A C 1
ATOM 587 O O . LYS A 1 74 ? -17.657 0.986 -2.703 1.00 92.94 74 LYS A O 1
ATOM 592 N N . GLU A 1 75 ? -17.199 -1.171 -2.270 1.00 95.19 75 GLU A N 1
ATOM 593 C CA . GLU A 1 75 ? -18.497 -1.505 -1.706 1.00 95.19 75 GLU A CA 1
ATOM 594 C C . GLU A 1 75 ? -18.733 -0.804 -0.361 1.00 95.19 75 GLU A C 1
ATOM 596 O O . GLU A 1 75 ? -19.789 -0.193 -0.194 1.00 95.19 75 GLU A O 1
ATOM 601 N N . CYS A 1 76 ? -17.743 -0.766 0.542 1.00 95.31 76 CYS A N 1
ATOM 602 C CA . CYS A 1 76 ? -17.848 0.009 1.783 1.00 95.31 76 CYS A CA 1
ATOM 603 C C . CYS A 1 76 ? -18.124 1.495 1.507 1.00 95.31 76 CYS A C 1
ATOM 605 O O . CYS A 1 76 ? -18.987 2.107 2.131 1.00 95.31 76 CYS A O 1
ATOM 607 N N . ARG A 1 77 ? -17.424 2.086 0.533 1.00 92.94 77 ARG A N 1
ATOM 608 C CA . ARG A 1 77 ? -17.577 3.509 0.201 1.00 92.94 77 ARG A CA 1
ATOM 609 C C . ARG A 1 77 ? -18.848 3.822 -0.588 1.00 92.94 77 ARG A C 1
ATOM 611 O O . ARG A 1 77 ? -19.214 4.988 -0.710 1.00 92.94 77 ARG A O 1
ATOM 618 N N . SER A 1 78 ? -19.475 2.813 -1.189 1.00 94.94 78 SER A N 1
ATOM 619 C CA . SER A 1 78 ? -20.731 2.982 -1.926 1.00 94.94 78 SER A CA 1
ATOM 620 C C . SER A 1 78 ? -21.941 3.146 -1.002 1.00 94.94 78 SER A C 1
ATOM 622 O O . SER A 1 78 ? -22.981 3.626 -1.446 1.00 94.94 78 SER A O 1
ATOM 624 N N . SER A 1 79 ? -21.806 2.777 0.277 1.00 93.81 79 SER A N 1
ATOM 625 C CA . SER A 1 79 ? -22.855 2.951 1.278 1.00 93.81 79 SER A CA 1
ATOM 626 C C . SER A 1 79 ? -22.785 4.349 1.894 1.00 93.81 79 SER A C 1
ATOM 628 O O . SER A 1 79 ? -21.721 4.809 2.297 1.00 93.81 79 SER A O 1
ATOM 630 N N . ASN A 1 80 ? -23.929 5.027 2.005 1.00 93.88 80 ASN A N 1
ATOM 631 C CA . ASN A 1 80 ? -23.999 6.402 2.521 1.00 93.88 80 ASN A CA 1
ATOM 632 C C . ASN A 1 80 ? -23.749 6.507 4.039 1.00 93.88 80 ASN A C 1
ATOM 634 O O . ASN A 1 80 ? -23.523 7.598 4.557 1.00 93.88 80 ASN A O 1
ATOM 638 N N . ASP A 1 81 ? -23.836 5.389 4.755 1.00 93.44 81 ASP A N 1
ATOM 639 C CA . ASP A 1 81 ? -23.741 5.285 6.212 1.00 93.44 81 ASP A CA 1
ATOM 640 C C . ASP A 1 81 ? -22.389 4.751 6.698 1.00 93.44 81 ASP A C 1
ATOM 642 O O . ASP A 1 81 ? -22.172 4.691 7.908 1.00 93.44 81 ASP A O 1
ATOM 646 N N . THR A 1 82 ? -21.471 4.396 5.790 1.00 94.88 82 THR A N 1
ATOM 647 C CA . THR A 1 82 ? -20.148 3.884 6.160 1.00 94.88 82 THR A CA 1
ATOM 648 C C . THR A 1 82 ? -18.984 4.666 5.553 1.00 94.88 82 THR A C 1
ATOM 650 O O . THR A 1 82 ? -19.063 5.244 4.472 1.00 94.88 82 THR A O 1
ATOM 653 N N . ARG A 1 83 ? -17.861 4.664 6.268 1.00 95.06 83 ARG A N 1
ATOM 654 C CA . ARG A 1 83 ? -16.545 5.144 5.860 1.00 95.06 83 ARG A CA 1
ATOM 655 C C . ARG A 1 83 ? -15.554 3.990 5.945 1.00 95.06 83 ARG A C 1
ATOM 657 O O . ARG A 1 83 ? -15.631 3.143 6.830 1.00 95.06 83 ARG A O 1
ATOM 664 N N . TYR A 1 84 ? -14.599 3.991 5.028 1.00 95.38 84 TYR A N 1
ATOM 665 C CA . TYR A 1 84 ? -13.516 3.025 4.997 1.00 95.38 84 TYR A CA 1
ATOM 666 C C . TYR A 1 84 ? -12.251 3.627 5.616 1.00 95.38 84 TYR A C 1
ATOM 668 O O . TYR A 1 84 ? -11.752 4.647 5.136 1.00 95.38 84 TYR A O 1
ATOM 676 N N . ILE A 1 85 ? -11.724 2.994 6.661 1.00 95.62 85 ILE A N 1
ATOM 677 C CA . ILE A 1 85 ? -10.519 3.432 7.373 1.00 95.62 85 ILE A CA 1
ATOM 678 C C . ILE A 1 85 ? -9.491 2.310 7.328 1.00 95.62 85 ILE A C 1
ATOM 680 O O . ILE A 1 85 ? -9.818 1.158 7.602 1.00 95.62 85 ILE A O 1
ATOM 684 N N . VAL A 1 86 ? -8.245 2.648 7.002 1.00 94.88 86 VAL A N 1
ATOM 685 C CA . VAL A 1 86 ? -7.125 1.707 7.078 1.00 94.88 86 VAL A CA 1
ATOM 686 C C . VAL A 1 86 ? -6.351 1.953 8.351 1.00 94.88 86 VAL A C 1
ATOM 688 O O . VAL A 1 86 ? -6.010 3.086 8.680 1.00 94.88 86 VAL A O 1
ATOM 691 N N . PHE A 1 87 ? -6.086 0.857 9.037 1.00 94.00 87 PHE A N 1
ATOM 692 C CA . PHE A 1 87 ? -5.177 0.722 10.148 1.00 94.00 87 PHE A CA 1
ATOM 693 C C . PHE A 1 87 ? -3.861 0.139 9.634 1.00 94.00 87 PHE A C 1
ATOM 695 O O . PHE A 1 87 ? -3.868 -0.865 8.918 1.00 94.00 87 PHE A O 1
ATOM 702 N N . SER A 1 88 ? -2.735 0.744 10.001 1.00 92.88 88 SER A N 1
ATOM 703 C CA . SER A 1 88 ? -1.413 0.207 9.689 1.00 92.88 88 SER A CA 1
ATOM 704 C C . SER A 1 88 ? -0.488 0.201 10.893 1.00 92.88 88 SER A C 1
ATOM 706 O O . SER A 1 88 ? -0.481 1.151 11.674 1.00 92.88 88 SER A O 1
ATOM 708 N N . VAL A 1 89 ? 0.341 -0.837 10.993 1.00 91.94 89 VAL A N 1
ATOM 709 C CA . VAL A 1 89 ? 1.428 -0.938 11.971 1.00 91.94 89 VAL A CA 1
ATOM 710 C C . VAL A 1 89 ? 2.767 -0.822 11.249 1.00 91.94 89 VAL A C 1
ATOM 712 O O . VAL A 1 89 ? 3.167 -1.707 10.487 1.00 91.94 89 VAL A O 1
ATOM 715 N N . ASN A 1 90 ? 3.455 0.286 11.493 1.00 88.25 90 ASN A N 1
ATOM 716 C CA . ASN A 1 90 ? 4.783 0.585 10.981 1.00 88.25 90 ASN A CA 1
ATOM 717 C C . ASN A 1 90 ? 5.867 -0.075 11.852 1.00 88.25 90 ASN A C 1
ATOM 719 O O . ASN A 1 90 ? 5.656 -0.375 13.024 1.00 88.25 90 ASN A O 1
ATOM 723 N N . GLY A 1 91 ? 7.057 -0.282 11.284 1.00 80.12 91 GLY A N 1
ATOM 724 C CA . GLY A 1 91 ? 8.216 -0.814 12.018 1.00 80.12 91 GLY A CA 1
ATOM 725 C C . GLY A 1 91 ? 8.306 -2.343 12.094 1.00 80.12 91 GLY A C 1
ATOM 726 O O . GLY A 1 91 ? 9.296 -2.862 12.599 1.00 80.12 91 GLY A O 1
ATOM 727 N N . LEU A 1 92 ? 7.329 -3.074 11.548 1.00 80.31 92 LEU A N 1
ATOM 728 C CA . LEU A 1 92 ? 7.395 -4.531 11.392 1.00 80.31 92 LEU A CA 1
ATOM 729 C C . LEU A 1 92 ? 8.038 -4.910 10.032 1.00 80.31 92 LEU A C 1
ATOM 731 O O . LEU A 1 92 ? 7.826 -4.198 9.045 1.00 80.31 92 LEU A O 1
ATOM 735 N N . PRO A 1 93 ? 8.787 -6.035 9.910 1.00 74.94 93 PRO A N 1
ATOM 736 C CA . PRO A 1 93 ? 9.355 -6.506 8.644 1.00 74.94 93 PRO A CA 1
ATOM 737 C C . PRO A 1 93 ? 8.293 -6.720 7.570 1.00 74.94 93 PRO A C 1
ATOM 739 O O . PRO A 1 93 ? 8.549 -6.524 6.391 1.00 74.94 93 PRO A O 1
ATOM 742 N N . MET A 1 94 ? 7.085 -7.101 7.963 1.00 75.56 94 MET A N 1
ATOM 743 C CA . MET A 1 94 ? 5.920 -7.092 7.095 1.00 75.56 94 MET A CA 1
ATOM 744 C C . MET A 1 94 ? 4.949 -6.134 7.762 1.00 75.56 94 MET A C 1
ATOM 746 O O . MET A 1 94 ? 4.368 -6.483 8.786 1.00 75.56 94 MET A O 1
ATOM 750 N N . GLY A 1 95 ? 4.867 -4.896 7.261 1.00 80.62 95 GLY A N 1
ATOM 751 C CA . GLY A 1 95 ? 3.886 -3.935 7.761 1.00 80.62 95 GLY A CA 1
ATOM 752 C C . GLY A 1 95 ? 2.513 -4.598 7.780 1.00 80.62 95 GLY A C 1
ATOM 753 O O . GLY A 1 95 ? 2.168 -5.310 6.836 1.00 80.62 95 GLY A O 1
ATOM 754 N N . ILE A 1 96 ? 1.783 -4.433 8.879 1.00 86.69 96 ILE A N 1
ATOM 755 C CA . ILE A 1 96 ? 0.443 -5.000 9.016 1.00 86.69 96 ILE A CA 1
ATOM 756 C C . ILE A 1 96 ? -0.533 -3.930 8.574 1.00 86.69 96 ILE A C 1
ATOM 758 O O . ILE A 1 96 ? -0.525 -2.837 9.135 1.00 86.69 96 ILE A O 1
ATOM 762 N N . TYR A 1 97 ? -1.374 -4.256 7.605 1.00 89.44 97 TYR A N 1
ATOM 763 C CA . TYR A 1 97 ? -2.473 -3.413 7.168 1.00 89.44 97 TYR A CA 1
ATOM 764 C C . TYR A 1 97 ? -3.782 -4.157 7.383 1.00 89.44 97 TYR A C 1
ATOM 766 O O . TYR A 1 97 ? -3.919 -5.317 7.005 1.00 89.44 97 TYR A O 1
ATOM 774 N N . LEU A 1 98 ? -4.748 -3.487 7.991 1.00 91.88 98 LEU A N 1
ATOM 775 C CA . LEU A 1 98 ? -6.119 -3.965 8.099 1.00 91.88 98 LEU A CA 1
ATOM 776 C C . LEU A 1 98 ? -7.028 -2.811 7.732 1.00 91.88 98 LEU A C 1
ATOM 778 O O . LEU A 1 98 ? -6.758 -1.665 8.090 1.00 91.88 98 LEU A O 1
ATOM 782 N N . ALA A 1 99 ? -8.115 -3.093 7.035 1.00 93.69 99 ALA A N 1
ATOM 783 C CA . ALA A 1 99 ? -9.114 -2.075 6.775 1.00 93.69 99 ALA A CA 1
ATOM 784 C C . ALA A 1 99 ? -10.422 -2.394 7.474 1.00 93.69 99 ALA A C 1
ATOM 786 O O . ALA A 1 99 ? -10.842 -3.547 7.558 1.00 93.69 99 ALA A O 1
ATOM 787 N N . MET A 1 100 ? -11.081 -1.344 7.939 1.00 95.31 100 MET A N 1
ATOM 788 C CA . MET A 1 100 ? -12.360 -1.427 8.613 1.00 95.31 100 MET A CA 1
ATOM 789 C C . MET A 1 100 ? -13.376 -0.552 7.892 1.00 95.31 100 MET A C 1
ATOM 791 O O . MET A 1 100 ? -13.133 0.623 7.605 1.00 95.31 100 MET A O 1
ATOM 795 N N . CYS A 1 101 ? -14.539 -1.134 7.632 1.00 96.06 101 CYS A N 1
ATOM 796 C CA . CYS A 1 101 ? -15.728 -0.413 7.229 1.00 96.06 101 CYS A CA 1
ATOM 797 C C . CYS A 1 101 ? -16.509 -0.031 8.491 1.00 96.06 101 CYS A C 1
ATOM 799 O O . CYS A 1 101 ? -16.975 -0.899 9.228 1.00 96.06 101 CYS A O 1
ATOM 801 N N . VAL A 1 102 ? -16.609 1.265 8.769 1.00 96.25 102 VAL A N 1
ATOM 802 C CA . VAL A 1 102 ? -17.141 1.830 10.022 1.00 96.25 102 VAL A CA 1
ATOM 803 C C . VAL A 1 102 ? -18.201 2.892 9.725 1.00 96.25 102 VAL A C 1
ATOM 805 O O . VAL A 1 102 ? -18.284 3.325 8.583 1.00 96.25 102 VAL A O 1
ATOM 808 N N . PRO A 1 103 ? -19.018 3.349 10.688 1.00 96.38 103 PRO A N 1
ATOM 809 C CA . PRO A 1 103 ? -19.962 4.445 10.456 1.00 96.38 103 PRO A CA 1
ATOM 810 C C . PRO A 1 103 ? -19.283 5.745 9.989 1.00 96.38 103 PRO A C 1
ATOM 812 O O . PRO A 1 103 ? -18.139 6.021 10.358 1.00 96.38 103 PRO A O 1
ATOM 815 N N . THR A 1 104 ? -19.970 6.569 9.193 1.00 95.38 104 THR A N 1
ATOM 816 C CA . THR A 1 104 ? -19.414 7.830 8.650 1.00 95.38 104 THR A CA 1
ATOM 817 C C . THR A 1 104 ? -19.063 8.870 9.712 1.00 95.38 104 THR A C 1
ATOM 819 O O . THR A 1 104 ? -18.226 9.743 9.467 1.00 95.38 104 THR A O 1
ATOM 822 N N . GLU A 1 105 ? -19.650 8.787 10.903 1.00 94.69 105 GLU A N 1
ATOM 823 C CA . GLU A 1 105 ? -19.316 9.643 12.042 1.00 94.69 105 GLU A CA 1
ATOM 824 C C . GLU A 1 105 ? -17.942 9.308 12.638 1.00 94.69 105 GLU A C 1
ATOM 826 O O . GLU A 1 105 ? -17.351 10.131 13.336 1.00 94.69 105 GLU A O 1
ATOM 831 N N . CYS A 1 106 ? -17.411 8.118 12.355 1.00 95.12 106 CYS A N 1
ATOM 832 C CA . CYS A 1 106 ? -16.112 7.678 12.833 1.00 95.12 106 CYS A CA 1
ATOM 833 C C . CYS A 1 106 ? -14.991 8.191 11.920 1.00 95.12 106 CYS A C 1
ATOM 835 O O . CYS A 1 106 ? -14.970 7.943 10.712 1.00 95.12 106 CYS A O 1
ATOM 837 N N . THR A 1 107 ? -14.063 8.954 12.497 1.00 95.19 107 THR A N 1
ATOM 838 C CA . THR A 1 107 ? -12.937 9.594 11.801 1.00 95.19 107 THR A CA 1
ATOM 839 C C . THR A 1 107 ? -11.607 8.952 12.195 1.00 95.19 107 THR A C 1
ATOM 841 O O . THR A 1 107 ? -11.508 8.255 13.204 1.00 95.19 107 THR A O 1
ATOM 844 N N . GLU A 1 108 ? -10.558 9.222 11.418 1.00 94.75 108 GLU A N 1
ATOM 845 C CA . GLU A 1 108 ? -9.173 8.838 11.741 1.00 94.75 108 GLU A CA 1
ATOM 846 C C . GLU A 1 108 ? -8.741 9.333 13.133 1.00 94.75 108 GLU A C 1
ATOM 848 O O . GLU A 1 108 ? -8.031 8.641 13.862 1.00 94.75 108 GLU A O 1
ATOM 853 N N . GLU A 1 109 ? -9.205 10.525 13.519 1.00 94.56 109 GLU A N 1
ATOM 854 C CA . GLU A 1 109 ? -8.920 11.150 14.811 1.00 94.56 109 GLU A CA 1
ATOM 855 C C . GLU A 1 109 ? -9.514 10.351 15.976 1.00 94.56 109 GLU A C 1
ATOM 857 O O . GLU A 1 109 ? -8.852 10.163 16.995 1.00 94.56 109 GLU A O 1
ATOM 862 N N . TYR A 1 110 ? -10.731 9.821 15.812 1.00 93.44 110 TYR A N 1
ATOM 863 C CA . TYR A 1 110 ? -11.354 8.969 16.823 1.00 93.44 110 TYR A CA 1
ATOM 864 C C . TYR A 1 110 ? -10.530 7.697 17.064 1.00 93.44 110 TYR A C 1
ATOM 866 O O . TYR A 1 110 ? -10.183 7.388 18.203 1.00 93.44 110 TYR A O 1
ATOM 874 N N . PHE A 1 111 ? -10.147 6.990 15.996 1.00 93.56 111 PHE A N 1
ATOM 875 C CA . PHE A 1 111 ? -9.351 5.765 16.125 1.00 93.56 111 PHE A CA 1
ATOM 876 C C . PHE A 1 111 ? -7.919 6.024 16.597 1.00 93.56 111 PHE A C 1
ATOM 878 O O . PHE A 1 111 ? -7.338 5.188 17.286 1.00 93.56 111 PHE A O 1
ATOM 885 N N . SER A 1 112 ? -7.369 7.206 16.321 1.00 94.12 112 SER A N 1
ATOM 886 C CA . SER A 1 112 ? -6.044 7.594 16.813 1.00 94.12 112 SER A CA 1
ATOM 887 C C . SER A 1 112 ? -5.954 7.637 18.345 1.00 94.12 112 SER A C 1
ATOM 889 O O . SER A 1 112 ? -4.863 7.484 18.889 1.00 94.12 112 SER A O 1
ATOM 891 N N . GLN A 1 113 ? -7.082 7.753 19.054 1.00 93.88 113 GLN A N 1
ATOM 892 C CA . GLN A 1 113 ? -7.125 7.653 20.520 1.00 93.88 113 GLN A CA 1
ATOM 893 C C . GLN A 1 113 ? -6.803 6.235 21.023 1.00 93.88 113 GLN A C 1
ATOM 895 O O . GLN A 1 113 ? -6.314 6.071 22.134 1.00 93.88 113 GLN A O 1
ATOM 900 N N . PHE A 1 114 ? -7.002 5.203 20.195 1.00 92.69 114 PHE A N 1
ATOM 901 C CA . PHE A 1 114 ? -6.717 3.809 20.551 1.00 92.69 114 PHE A CA 1
ATOM 902 C C . PHE A 1 114 ? -5.237 3.436 20.409 1.00 92.69 114 PHE A C 1
ATOM 904 O O . PHE A 1 114 ? -4.848 2.362 20.864 1.00 92.69 114 PHE A O 1
ATOM 911 N N . LYS A 1 115 ? -4.392 4.290 19.808 1.00 95.06 115 LYS A N 1
ATOM 912 C CA . LYS A 1 115 ? -2.968 3.985 19.572 1.00 95.06 115 LYS A CA 1
ATOM 913 C C . LYS A 1 115 ? -2.225 3.521 20.842 1.00 95.06 115 LYS A C 1
ATOM 915 O O . LYS A 1 115 ? -1.541 2.502 20.759 1.00 95.06 115 LYS A O 1
ATOM 920 N N . PRO A 1 116 ? -2.376 4.158 22.024 1.00 94.81 116 PRO A N 1
ATOM 921 C CA . PRO A 1 116 ? -1.685 3.706 23.235 1.00 94.81 116 PRO A CA 1
ATOM 922 C C . PRO A 1 116 ? -2.184 2.352 23.747 1.00 94.81 116 PRO A C 1
ATOM 924 O O . PRO A 1 116 ? -1.396 1.544 24.236 1.00 94.81 116 PRO A O 1
ATOM 927 N N . TYR A 1 117 ? -3.480 2.079 23.594 1.00 93.38 117 TYR A N 1
ATOM 928 C CA . TYR A 1 117 ? -4.047 0.783 23.944 1.00 93.38 117 TYR A CA 1
ATOM 929 C C . TYR A 1 117 ? -3.532 -0.323 23.019 1.00 93.38 117 TYR A C 1
ATOM 931 O O . TYR A 1 117 ? -3.124 -1.378 23.492 1.00 93.38 117 TYR A O 1
ATOM 939 N N . LEU A 1 118 ? -3.493 -0.066 21.708 1.00 93.19 118 LEU A N 1
ATOM 940 C CA . LEU A 1 118 ? -2.993 -1.007 20.704 1.00 93.19 118 LEU A CA 1
ATOM 941 C C . LEU A 1 118 ? -1.501 -1.299 20.869 1.00 93.19 118 LEU A C 1
ATOM 943 O O . LEU A 1 118 ? -1.097 -2.446 20.710 1.00 93.19 118 LEU A O 1
ATOM 947 N N . ALA A 1 119 ? -0.709 -0.294 21.245 1.00 93.94 119 ALA A N 1
ATOM 948 C CA . ALA A 1 119 ? 0.687 -0.468 21.632 1.00 93.94 119 ALA A CA 1
ATOM 949 C C . ALA A 1 119 ? 0.822 -1.426 22.823 1.00 93.94 119 ALA A C 1
ATOM 951 O O . ALA A 1 119 ? 1.475 -2.462 22.713 1.00 93.94 119 ALA A O 1
ATOM 952 N N . SER A 1 120 ? 0.116 -1.141 23.923 1.00 93.56 120 SER A N 1
ATOM 953 C CA . SER A 1 120 ? 0.138 -1.984 25.124 1.00 93.56 120 SER A CA 1
ATOM 954 C C . SER A 1 120 ? -0.352 -3.412 24.855 1.00 93.56 120 SER A C 1
ATOM 956 O O . SER A 1 120 ? 0.281 -4.377 25.283 1.00 93.56 120 SER A O 1
ATOM 958 N N . PHE A 1 121 ? -1.457 -3.559 24.122 1.00 91.12 121 PHE A N 1
ATOM 959 C CA . PHE A 1 121 ? -2.007 -4.856 23.741 1.00 91.12 121 PHE A CA 1
ATOM 960 C C . PHE A 1 121 ? -1.047 -5.630 22.832 1.00 91.12 121 PHE A C 1
ATOM 962 O O . PHE A 1 121 ? -0.798 -6.809 23.068 1.00 91.12 121 PHE A O 1
ATOM 969 N N . GLY A 1 122 ? -0.480 -4.965 21.824 1.00 90.12 122 GLY A N 1
ATOM 970 C CA . GLY A 1 122 ? 0.473 -5.558 20.894 1.00 90.12 122 GLY A CA 1
ATOM 971 C C . GLY A 1 122 ? 1.718 -6.085 21.603 1.00 90.12 122 GLY A C 1
ATOM 972 O O . GLY A 1 122 ? 2.082 -7.236 21.383 1.00 90.12 122 GLY A O 1
ATOM 973 N N . ASN A 1 123 ? 2.315 -5.295 22.502 1.00 91.00 123 ASN A N 1
ATOM 974 C CA . ASN A 1 123 ? 3.472 -5.731 23.291 1.00 91.00 123 ASN A CA 1
ATOM 975 C C . ASN A 1 123 ? 3.130 -6.945 24.160 1.00 91.00 123 ASN A C 1
ATOM 977 O O . ASN A 1 123 ? 3.855 -7.933 24.138 1.00 91.00 123 ASN A O 1
ATOM 981 N N . LYS A 1 124 ? 1.963 -6.942 24.819 1.00 91.50 124 LYS A N 1
ATOM 982 C CA . LYS A 1 124 ? 1.505 -8.092 25.611 1.00 91.50 124 LYS A CA 1
ATOM 983 C C . LYS A 1 124 ? 1.361 -9.368 24.770 1.00 91.50 124 LYS A C 1
ATOM 985 O O . LYS A 1 124 ? 1.753 -10.440 25.217 1.00 91.50 124 LYS A O 1
ATOM 990 N N . VAL A 1 125 ? 0.806 -9.267 23.561 1.00 88.88 125 VAL A N 1
ATOM 991 C CA . VAL A 1 125 ? 0.668 -10.416 22.648 1.00 88.88 125 VAL A CA 1
ATOM 992 C C . VAL A 1 125 ? 2.035 -10.911 22.167 1.00 88.88 125 VAL A C 1
ATOM 994 O O . VAL A 1 125 ? 2.250 -12.119 22.095 1.00 88.88 125 VAL A O 1
ATOM 997 N N . LEU A 1 126 ? 2.964 -10.003 21.849 1.00 87.31 126 LEU A N 1
ATOM 998 C CA . LEU A 1 126 ? 4.331 -10.366 21.458 1.00 87.31 126 LEU A CA 1
ATOM 999 C C . LEU A 1 126 ? 5.057 -11.118 22.583 1.00 87.31 126 LEU A C 1
ATOM 1001 O O . LEU A 1 126 ? 5.687 -12.145 22.316 1.00 87.31 126 LEU A O 1
ATOM 1005 N N . ASP A 1 127 ? 4.896 -10.652 23.823 1.00 88.38 127 ASP A N 1
ATOM 1006 C CA . ASP A 1 127 ? 5.444 -11.292 25.019 1.00 88.38 127 ASP A CA 1
ATOM 1007 C C . ASP A 1 127 ? 4.839 -12.689 25.241 1.00 88.38 127 ASP A C 1
ATOM 1009 O O . ASP A 1 127 ? 5.572 -13.658 25.445 1.00 88.38 127 ASP A O 1
ATOM 1013 N N . GLU A 1 128 ? 3.510 -12.827 25.147 1.00 90.50 128 GLU A N 1
ATOM 1014 C CA . GLU A 1 128 ? 2.804 -14.107 25.333 1.00 90.50 128 GLU A CA 1
ATOM 1015 C C . GLU A 1 128 ? 3.186 -15.157 24.282 1.00 90.50 128 GLU A C 1
ATOM 1017 O O . GLU A 1 128 ? 3.294 -16.344 24.595 1.00 90.50 128 GLU A O 1
ATOM 1022 N N . LEU A 1 129 ? 3.413 -14.739 23.035 1.00 86.44 129 LEU A N 1
ATOM 1023 C CA . LEU A 1 129 ? 3.804 -15.643 21.954 1.00 86.44 129 LEU A CA 1
ATOM 1024 C C . LEU A 1 129 ? 5.293 -16.016 21.989 1.00 86.44 129 LEU A C 1
ATOM 1026 O O . LEU A 1 129 ? 5.735 -16.811 21.158 1.00 86.44 129 LEU A O 1
ATOM 1030 N N . ASN A 1 130 ? 6.069 -15.453 22.925 1.00 85.69 130 ASN A N 1
ATOM 1031 C CA . ASN A 1 130 ? 7.523 -15.591 22.989 1.00 85.69 130 ASN A CA 1
ATOM 1032 C C . ASN A 1 130 ? 8.187 -15.326 21.625 1.00 85.69 130 ASN A C 1
ATOM 1034 O O . ASN A 1 130 ? 9.196 -15.941 21.267 1.00 85.69 130 ASN A O 1
ATOM 1038 N N . ILE A 1 131 ? 7.611 -14.402 20.848 1.00 80.50 131 ILE A N 1
ATOM 1039 C CA . ILE A 1 131 ? 8.226 -13.871 19.633 1.00 80.50 131 ILE A CA 1
ATOM 1040 C C . ILE A 1 131 ? 9.259 -12.866 20.136 1.00 80.50 131 ILE A C 1
ATOM 1042 O O . ILE A 1 131 ? 9.079 -11.655 20.053 1.00 80.50 131 ILE A O 1
ATOM 1046 N N . GLN A 1 132 ? 10.309 -13.381 20.778 1.00 59.97 132 GLN A N 1
ATOM 1047 C CA . GLN A 1 132 ? 11.380 -12.551 21.300 1.00 59.97 132 GLN A CA 1
ATOM 1048 C C . GL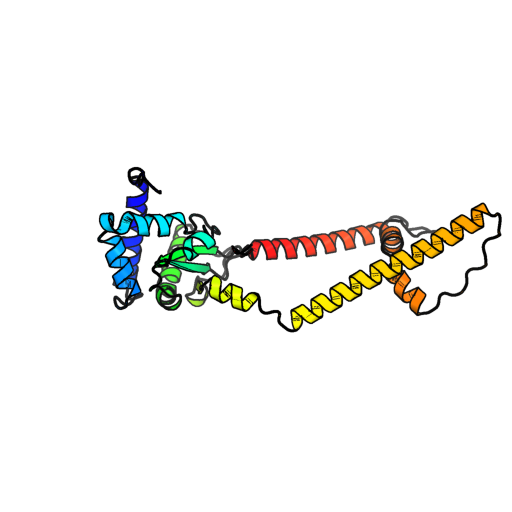N A 1 132 ? 11.940 -11.682 20.174 1.00 59.97 132 GLN A C 1
ATOM 1050 O O . GLN A 1 132 ? 12.085 -12.139 19.038 1.00 59.97 132 GLN A O 1
ATOM 1055 N N . GLN A 1 133 ? 12.286 -10.454 20.557 1.00 53.78 133 GLN A N 1
ATOM 1056 C CA . GLN A 1 133 ? 13.098 -9.399 19.932 1.00 53.78 133 GLN A CA 1
ATOM 1057 C C . GLN A 1 133 ? 14.084 -9.749 18.797 1.00 53.78 133 GLN A C 1
ATOM 1059 O O . GLN A 1 133 ? 14.540 -8.839 18.116 1.00 53.78 133 GLN A O 1
ATOM 1064 N N . ALA A 1 134 ? 14.410 -11.015 18.535 1.00 53.19 134 ALA A N 1
ATOM 1065 C CA . ALA A 1 134 ? 15.314 -11.459 17.474 1.00 53.19 134 ALA A CA 1
ATOM 1066 C C . ALA A 1 134 ? 14.936 -10.957 16.064 1.00 53.19 134 ALA A C 1
ATOM 1068 O O . ALA A 1 134 ? 15.804 -10.877 15.199 1.00 53.19 134 ALA A O 1
ATOM 1069 N N . TYR A 1 135 ? 13.666 -10.604 15.828 1.00 62.69 135 TYR A N 1
ATOM 1070 C CA . TYR A 1 135 ? 13.218 -9.960 14.584 1.00 62.69 135 TYR A CA 1
ATOM 1071 C C . TYR A 1 135 ? 12.702 -8.525 14.770 1.00 62.69 135 TYR A C 1
ATOM 1073 O O . TYR A 1 135 ? 12.512 -7.817 13.780 1.00 62.69 135 TYR A O 1
ATOM 1081 N N . PHE A 1 136 ? 12.466 -8.101 16.013 1.00 69.75 136 PHE A N 1
ATOM 1082 C CA . PHE A 1 136 ? 11.827 -6.835 16.363 1.00 69.75 136 PHE A CA 1
ATOM 1083 C C . PHE A 1 136 ? 12.600 -6.195 17.515 1.00 69.75 136 PHE A C 1
ATOM 1085 O O . PHE A 1 136 ? 12.278 -6.399 18.680 1.00 69.75 136 PHE A O 1
ATOM 1092 N N . GLU A 1 137 ? 13.637 -5.425 17.197 1.00 67.25 137 GLU A N 1
ATOM 1093 C CA . GLU A 1 137 ? 14.460 -4.753 18.216 1.00 67.25 137 GLU A CA 1
ATOM 1094 C C . GLU A 1 137 ? 13.717 -3.615 18.945 1.00 67.25 137 GLU A C 1
ATOM 1096 O O . GLU A 1 137 ? 14.228 -3.070 19.917 1.00 67.25 137 GLU A O 1
ATOM 1101 N N . GLU A 1 138 ? 12.502 -3.265 18.516 1.00 81.12 138 GLU A N 1
ATOM 1102 C CA . GLU A 1 138 ? 11.761 -2.118 19.041 1.00 81.12 138 GLU A CA 1
ATOM 1103 C C . GLU A 1 138 ? 10.352 -2.496 19.509 1.00 81.12 138 GLU A C 1
ATOM 1105 O O . GLU A 1 138 ? 9.569 -3.095 18.763 1.00 81.12 138 GLU A O 1
ATOM 1110 N N . GLU A 1 139 ? 10.038 -2.058 20.730 1.00 89.69 139 GLU A N 1
ATOM 1111 C CA . GLU A 1 139 ? 8.709 -2.071 21.340 1.00 89.69 139 GLU A CA 1
ATOM 1112 C C . GLU A 1 139 ? 7.679 -1.367 20.433 1.00 89.69 139 GLU A C 1
ATOM 1114 O O . GLU A 1 139 ? 7.987 -0.397 19.731 1.00 89.69 139 GLU A O 1
ATOM 1119 N N . LEU A 1 140 ? 6.434 -1.855 20.406 1.00 91.88 140 LEU A N 1
ATOM 1120 C CA . LEU A 1 140 ? 5.356 -1.159 19.709 1.00 91.88 140 LEU A CA 1
ATOM 1121 C C . LEU A 1 140 ? 5.011 0.112 20.482 1.00 91.88 140 LEU A C 1
ATOM 1123 O O . LEU A 1 140 ? 4.452 0.045 21.574 1.00 91.88 140 LEU A O 1
ATOM 1127 N N . THR A 1 141 ? 5.326 1.269 19.904 1.00 95.25 141 THR A N 1
ATOM 1128 C CA . THR A 1 141 ? 4.936 2.577 20.439 1.00 95.25 141 THR A CA 1
ATOM 1129 C C . THR A 1 141 ? 3.663 3.089 19.752 1.00 95.25 141 THR A C 1
ATOM 1131 O O . THR A 1 141 ? 3.341 2.647 18.643 1.00 95.25 141 THR A O 1
ATOM 1134 N N . PRO A 1 142 ? 2.913 4.027 20.360 1.00 95.94 142 PRO A N 1
ATOM 1135 C CA . PRO A 1 142 ? 1.703 4.588 19.753 1.00 95.94 142 PRO A CA 1
ATOM 1136 C C . PRO A 1 142 ? 1.934 5.170 18.348 1.00 95.94 142 PRO A C 1
ATOM 1138 O O . PRO A 1 142 ? 1.061 5.079 17.490 1.00 95.94 142 PRO A O 1
ATOM 1141 N N . GLU A 1 143 ? 3.115 5.727 18.084 1.00 95.38 143 GLU A N 1
ATOM 1142 C CA . GLU A 1 143 ? 3.500 6.350 16.811 1.00 95.38 143 GLU A CA 1
ATOM 1143 C C . GLU A 1 143 ? 3.639 5.339 15.670 1.00 95.38 143 GLU A C 1
ATOM 1145 O O . GLU A 1 143 ? 3.579 5.714 14.500 1.00 95.38 143 GLU A O 1
ATOM 1150 N N . ARG A 1 144 ? 3.803 4.050 15.989 1.00 93.31 144 ARG A N 1
ATOM 1151 C CA . ARG A 1 144 ? 3.853 2.985 14.983 1.00 93.31 144 ARG A CA 1
ATOM 1152 C C . ARG A 1 144 ? 2.485 2.651 14.412 1.00 93.31 144 ARG A C 1
ATOM 1154 O O . ARG A 1 144 ? 2.412 2.072 13.334 1.00 93.31 144 ARG A O 1
ATOM 1161 N N . PHE A 1 145 ? 1.412 3.006 15.104 1.00 94.81 145 PHE A N 1
ATOM 1162 C CA . PHE A 1 145 ? 0.055 2.761 14.645 1.00 94.81 145 PHE A CA 1
ATOM 1163 C C . PHE A 1 145 ? -0.455 3.977 13.898 1.00 94.81 145 PHE A C 1
ATOM 1165 O O . PHE A 1 145 ? -0.438 5.079 14.436 1.00 94.81 145 PHE A O 1
ATOM 1172 N N . ASP A 1 146 ? -0.978 3.778 12.697 1.00 94.69 146 ASP A N 1
ATOM 1173 C CA . ASP A 1 146 ? -1.594 4.833 11.905 1.00 94.69 146 ASP A CA 1
ATOM 1174 C C . ASP A 1 146 ? -3.000 4.446 11.473 1.00 94.69 146 ASP A C 1
ATOM 1176 O O . ASP A 1 146 ? -3.277 3.298 11.132 1.00 94.69 146 ASP A O 1
ATOM 1180 N N . PHE A 1 147 ? -3.879 5.444 11.472 1.00 95.12 147 PHE A N 1
ATOM 1181 C CA . PHE A 1 147 ? -5.223 5.355 10.926 1.00 95.12 147 PHE A CA 1
ATOM 1182 C C . PHE A 1 147 ? -5.354 6.411 9.845 1.00 95.12 147 PHE A C 1
ATOM 1184 O O . PHE A 1 147 ? -5.025 7.570 10.085 1.00 95.12 147 PHE A O 1
ATOM 1191 N N . PHE A 1 148 ? -5.811 6.022 8.661 1.00 94.06 148 PHE A N 1
ATOM 1192 C CA . PHE A 1 148 ? -5.998 6.962 7.563 1.00 94.06 148 PHE A CA 1
ATOM 1193 C C . PHE A 1 148 ? -7.189 6.583 6.684 1.00 94.06 148 PHE A C 1
ATOM 1195 O O . PHE A 1 148 ? -7.459 5.407 6.423 1.00 94.06 148 PHE A O 1
ATOM 1202 N N . ASP A 1 149 ? -7.894 7.595 6.187 1.00 92.81 149 ASP A N 1
ATOM 1203 C CA . ASP A 1 149 ? -8.907 7.455 5.156 1.00 92.81 149 ASP A CA 1
ATOM 1204 C C . ASP A 1 149 ? -8.188 7.201 3.830 1.00 92.81 149 ASP A C 1
ATOM 1206 O O . ASP A 1 149 ? -7.439 8.033 3.302 1.00 92.81 149 ASP A O 1
ATOM 1210 N N . SER A 1 150 ? -8.407 6.007 3.285 1.00 87.38 150 SER A N 1
ATOM 1211 C CA . SER A 1 150 ? -7.773 5.600 2.033 1.00 87.38 150 SER A CA 1
ATOM 1212 C C . SER A 1 150 ? -8.202 6.457 0.853 1.00 87.38 150 SER A C 1
ATOM 1214 O O . SER A 1 150 ? -7.398 6.679 -0.044 1.00 87.38 150 SER A O 1
ATOM 1216 N N . ALA A 1 151 ? -9.435 6.971 0.828 1.00 86.81 151 ALA A N 1
ATOM 1217 C CA . ALA A 1 151 ? -9.882 7.837 -0.256 1.00 86.81 151 ALA A CA 1
ATOM 1218 C C . ALA A 1 151 ? -9.128 9.171 -0.223 1.00 86.81 151 ALA A C 1
ATOM 1220 O O . ALA A 1 151 ? -8.629 9.620 -1.259 1.00 86.81 151 ALA A O 1
ATOM 1221 N N . LYS A 1 152 ? -8.986 9.759 0.971 1.00 88.94 152 LYS A N 1
ATOM 1222 C CA . LYS A 1 152 ? -8.211 10.987 1.168 1.00 88.94 152 LYS A CA 1
ATOM 1223 C C . LYS A 1 152 ? -6.745 10.771 0.791 1.00 88.94 152 LYS A C 1
ATOM 1225 O O . LYS A 1 152 ? -6.224 11.487 -0.063 1.00 88.94 152 LYS A O 1
ATOM 1230 N N . ARG A 1 153 ? -6.105 9.729 1.327 1.00 85.50 153 ARG A N 1
ATOM 1231 C CA . ARG A 1 153 ? -4.687 9.446 1.060 1.00 85.50 153 ARG A CA 1
ATOM 1232 C C . ARG A 1 153 ? -4.422 9.108 -0.407 1.00 85.50 153 ARG A C 1
ATOM 1234 O O . ARG A 1 153 ? -3.444 9.586 -0.974 1.00 85.50 153 ARG A O 1
ATOM 1241 N N . ASN A 1 154 ? -5.312 8.357 -1.055 1.00 82.50 154 ASN A N 1
ATOM 1242 C CA . ASN A 1 154 ? -5.189 8.062 -2.484 1.00 82.50 154 ASN A CA 1
ATOM 1243 C C . ASN A 1 154 ? -5.283 9.332 -3.335 1.00 82.50 154 ASN A C 1
ATOM 1245 O O . ASN A 1 154 ? -4.527 9.469 -4.294 1.00 82.50 154 ASN A O 1
ATOM 1249 N N . SER A 1 155 ? -6.151 10.281 -2.971 1.00 84.81 155 SER A N 1
ATOM 1250 C CA . SER A 1 155 ? -6.232 11.564 -3.680 1.00 84.81 155 SER A CA 1
ATOM 1251 C C . SER A 1 155 ? -4.948 12.393 -3.544 1.00 84.81 155 SER A C 1
ATOM 1253 O O . SER A 1 155 ? -4.517 13.017 -4.510 1.00 84.81 155 SER A O 1
ATOM 1255 N N . GLU A 1 156 ? -4.278 12.330 -2.388 1.00 81.56 156 GLU A N 1
ATOM 1256 C CA . GLU A 1 156 ? -2.984 12.982 -2.165 1.00 81.56 156 GLU A CA 1
ATOM 1257 C C . GLU A 1 156 ? -1.859 12.308 -2.965 1.00 81.56 156 GLU A C 1
ATOM 1259 O O . GLU A 1 156 ? -1.030 12.994 -3.566 1.00 81.56 156 GLU A O 1
ATOM 1264 N N . VAL A 1 157 ? -1.835 10.972 -3.026 1.00 77.19 157 VAL A N 1
ATOM 1265 C CA . VAL A 1 157 ? -0.810 10.204 -3.760 1.00 77.19 157 VAL A CA 1
ATOM 1266 C C . VAL A 1 157 ? -0.950 10.354 -5.276 1.00 77.19 157 VAL A C 1
ATOM 1268 O O . VAL A 1 157 ? 0.056 10.379 -5.982 1.00 77.19 157 VAL A O 1
ATOM 1271 N N . GLN A 1 158 ? -2.170 10.516 -5.792 1.00 75.56 158 GLN A N 1
ATOM 1272 C CA . GLN A 1 158 ? -2.401 10.757 -7.221 1.00 75.56 158 GLN A CA 1
ATOM 1273 C C . GLN A 1 158 ? -1.895 12.124 -7.702 1.00 75.56 158 GLN A C 1
ATOM 1275 O O . GLN A 1 158 ? -1.824 12.365 -8.909 1.00 75.56 158 GLN A O 1
ATOM 1280 N N . THR A 1 159 ? -1.493 13.019 -6.795 1.00 81.50 159 THR A N 1
ATOM 1281 C CA . THR A 1 159 ? -0.857 14.271 -7.198 1.00 81.50 159 THR A CA 1
ATOM 1282 C C . THR A 1 159 ? 0.556 13.999 -7.719 1.00 81.50 159 THR A C 1
ATOM 1284 O O . THR A 1 159 ? 1.502 13.717 -6.978 1.00 81.50 159 THR A O 1
ATOM 1287 N N . LEU A 1 160 ? 0.719 14.081 -9.041 1.00 83.06 160 LEU A N 1
ATOM 1288 C CA . LEU A 1 160 ? 2.027 13.994 -9.682 1.00 83.06 160 LEU A CA 1
ATOM 1289 C C . LEU A 1 160 ? 2.916 15.139 -9.179 1.00 83.06 160 LEU A C 1
ATOM 1291 O O . LEU A 1 160 ? 2.792 16.289 -9.593 1.00 83.06 160 LEU A O 1
ATOM 1295 N N . ARG A 1 161 ? 3.830 14.823 -8.259 1.00 88.06 161 ARG A N 1
ATOM 1296 C CA . ARG A 1 161 ? 4.894 15.745 -7.828 1.00 88.06 161 ARG A CA 1
ATOM 1297 C C . ARG A 1 161 ? 5.918 15.974 -8.943 1.00 88.06 161 ARG A C 1
ATOM 1299 O O . ARG A 1 161 ? 6.086 15.121 -9.812 1.00 88.06 161 ARG A O 1
ATOM 1306 N N . ALA A 1 162 ? 6.681 17.067 -8.851 1.00 90.19 162 ALA A N 1
ATOM 1307 C CA . ALA A 1 162 ? 7.750 17.415 -9.798 1.00 90.19 162 ALA A CA 1
ATOM 1308 C C . ALA A 1 162 ? 8.722 16.251 -10.083 1.00 90.19 162 ALA A C 1
ATOM 1310 O O . ALA A 1 162 ? 9.091 16.026 -11.233 1.00 90.19 162 ALA A O 1
ATOM 1311 N N . GLY A 1 163 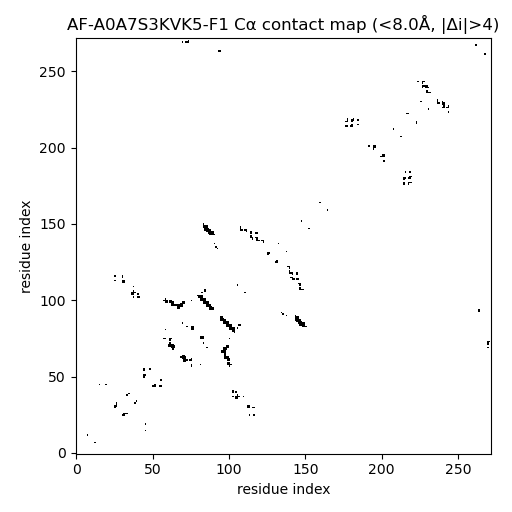? 9.064 15.461 -9.056 1.00 86.19 163 GLY A N 1
ATOM 1312 C CA . GLY A 1 163 ? 9.912 14.275 -9.206 1.00 86.19 163 GLY A CA 1
ATOM 1313 C C . GLY A 1 163 ? 9.360 13.251 -10.203 1.00 86.19 163 GLY A C 1
ATOM 1314 O O . GLY A 1 163 ? 10.115 12.755 -11.030 1.00 86.19 163 GLY A O 1
ATOM 1315 N N . HIS A 1 164 ? 8.045 13.004 -10.208 1.00 84.50 164 HIS A N 1
ATOM 1316 C CA . HIS A 1 164 ? 7.424 12.062 -11.144 1.00 84.50 164 HIS A CA 1
ATOM 1317 C C . HIS A 1 164 ? 7.563 12.536 -12.588 1.00 84.50 164 HIS A C 1
ATOM 1319 O O . HIS A 1 164 ? 7.938 11.748 -13.450 1.00 84.50 164 HIS A O 1
ATOM 1325 N N . TYR A 1 165 ? 7.319 13.823 -12.854 1.00 90.25 165 TYR A N 1
ATOM 1326 C CA . TYR A 1 165 ? 7.483 14.383 -14.197 1.00 90.25 165 TYR A CA 1
ATOM 1327 C C . TYR A 1 165 ? 8.926 14.271 -14.688 1.00 90.25 165 TYR A C 1
ATOM 1329 O O . TYR A 1 165 ? 9.150 13.886 -15.832 1.00 90.25 165 TYR A O 1
ATOM 1337 N N . ILE A 1 166 ? 9.902 14.545 -13.817 1.00 93.00 166 ILE A N 1
ATOM 1338 C CA . ILE A 1 166 ? 11.324 14.398 -14.144 1.00 93.00 166 ILE A CA 1
ATOM 1339 C C . ILE A 1 166 ? 11.646 12.934 -14.470 1.00 93.00 166 ILE A C 1
ATOM 1341 O O . ILE A 1 166 ? 12.258 12.660 -15.501 1.00 93.00 166 ILE A O 1
ATOM 1345 N N . THR A 1 167 ? 11.198 11.981 -13.649 1.00 86.69 167 THR A N 1
ATOM 1346 C CA . THR A 1 167 ? 11.421 10.550 -13.897 1.00 86.69 167 THR A CA 1
ATOM 1347 C C . THR A 1 167 ? 10.750 10.078 -15.187 1.00 86.69 167 THR A C 1
ATOM 1349 O O . THR A 1 167 ? 11.379 9.368 -15.967 1.00 86.69 167 THR A O 1
ATOM 1352 N N . ILE A 1 168 ? 9.509 10.499 -15.453 1.00 88.94 168 ILE A N 1
ATOM 1353 C CA . ILE A 1 168 ? 8.791 10.187 -16.697 1.00 88.94 168 ILE A CA 1
ATOM 1354 C C . ILE A 1 168 ? 9.553 10.746 -17.902 1.00 88.94 168 ILE A C 1
ATOM 1356 O O . ILE A 1 168 ? 9.744 10.034 -18.886 1.00 88.94 168 ILE A O 1
ATOM 1360 N N . LEU A 1 169 ? 10.046 11.984 -17.821 1.00 95.19 169 LEU A N 1
ATOM 1361 C CA . LEU A 1 169 ? 10.831 12.607 -18.886 1.00 95.19 169 LEU A CA 1
ATOM 1362 C C . LEU A 1 169 ? 12.127 11.831 -19.153 1.00 95.19 169 LEU A C 1
ATOM 1364 O O . LEU A 1 169 ? 12.432 11.537 -20.308 1.00 95.19 169 LEU A O 1
ATOM 1368 N N . ILE A 1 170 ? 12.854 11.437 -18.103 1.00 91.88 170 ILE A N 1
ATOM 1369 C CA . ILE A 1 170 ? 14.067 10.612 -18.222 1.00 91.88 170 ILE A CA 1
ATOM 1370 C C . ILE A 1 170 ? 13.739 9.252 -18.854 1.00 91.88 170 ILE A C 1
ATOM 1372 O O . ILE A 1 170 ? 14.443 8.812 -19.760 1.00 91.88 170 ILE A O 1
ATOM 1376 N N . MET A 1 171 ? 12.655 8.601 -18.430 1.00 89.94 171 MET A N 1
ATOM 1377 C CA . MET A 1 171 ? 12.209 7.320 -18.988 1.00 89.94 171 MET A CA 1
ATOM 1378 C C . MET A 1 171 ? 11.875 7.438 -20.479 1.00 89.94 171 MET A C 1
ATOM 1380 O O . MET A 1 171 ? 12.355 6.636 -21.278 1.00 89.94 171 MET A O 1
ATOM 1384 N N . ILE A 1 172 ? 11.117 8.466 -20.877 1.00 94.88 172 ILE A N 1
ATOM 1385 C CA . ILE A 1 172 ? 10.799 8.742 -22.286 1.00 94.88 172 ILE A CA 1
ATOM 1386 C C . ILE A 1 172 ? 12.085 8.982 -23.079 1.00 94.88 172 ILE A C 1
ATOM 1388 O O . ILE A 1 172 ? 12.258 8.408 -24.155 1.00 94.88 172 ILE A O 1
ATOM 1392 N N . PHE A 1 173 ? 13.018 9.772 -22.545 1.00 92.62 173 PHE A N 1
ATOM 1393 C CA . PHE A 1 173 ? 14.301 10.042 -23.189 1.00 92.62 173 PHE A CA 1
ATOM 1394 C C . PHE A 1 173 ? 15.125 8.762 -23.406 1.00 92.62 173 PHE A C 1
ATOM 1396 O O . PHE A 1 173 ? 15.650 8.538 -24.498 1.00 92.62 173 PHE A O 1
ATOM 1403 N N . LEU A 1 174 ? 15.202 7.882 -22.406 1.00 87.56 174 LEU A N 1
ATOM 1404 C CA . LEU A 1 174 ? 15.921 6.611 -22.521 1.00 87.56 174 LEU A CA 1
ATOM 1405 C C . LEU A 1 174 ? 15.251 5.662 -23.524 1.00 87.56 174 LEU A C 1
ATOM 1407 O O . LEU A 1 174 ? 15.932 5.100 -24.381 1.00 87.56 174 LEU A O 1
ATOM 1411 N N . ILE A 1 175 ? 13.923 5.522 -23.473 1.00 89.56 175 ILE A N 1
ATOM 1412 C CA . ILE A 1 175 ? 13.163 4.655 -24.388 1.00 89.56 175 ILE A CA 1
ATOM 1413 C C . ILE A 1 175 ? 13.308 5.138 -25.835 1.00 89.56 175 ILE A C 1
ATOM 1415 O O . ILE A 1 175 ? 13.621 4.353 -26.729 1.00 89.56 175 ILE A O 1
ATOM 1419 N N . THR A 1 176 ? 13.126 6.436 -26.072 1.00 93.06 176 THR A N 1
ATOM 1420 C CA . THR A 1 176 ? 13.276 7.030 -27.409 1.00 93.06 176 THR A CA 1
ATOM 1421 C C . THR A 1 176 ? 14.704 6.903 -27.929 1.00 93.06 176 THR A C 1
ATOM 1423 O O . THR A 1 176 ? 14.882 6.552 -29.094 1.00 93.06 176 THR A O 1
ATOM 1426 N N . SER A 1 177 ? 15.717 7.081 -27.073 1.00 88.00 177 SER A N 1
ATOM 1427 C CA . SER A 1 177 ? 17.122 6.853 -27.436 1.00 88.00 177 SER A CA 1
ATOM 1428 C C . SER A 1 177 ? 17.361 5.411 -27.889 1.00 88.00 177 SER A C 1
ATOM 1430 O O . SER A 1 177 ? 17.959 5.201 -28.941 1.00 88.00 177 SER A O 1
ATOM 1432 N N . VAL A 1 178 ? 16.827 4.416 -27.171 1.00 88.56 178 VAL A N 1
ATOM 1433 C CA . VAL A 1 178 ? 16.927 2.995 -27.555 1.00 88.56 178 VAL A CA 1
ATOM 1434 C C . VAL A 1 178 ? 16.233 2.719 -28.894 1.00 88.56 178 VAL A C 1
ATOM 1436 O O . VAL A 1 178 ? 16.793 2.020 -29.744 1.00 88.56 178 VAL A O 1
ATOM 1439 N N . ILE A 1 179 ? 15.040 3.280 -29.118 1.00 89.88 179 ILE A N 1
ATOM 1440 C CA . ILE A 1 179 ? 14.292 3.105 -30.373 1.00 89.88 179 ILE A CA 1
ATOM 1441 C C . ILE A 1 179 ? 15.064 3.715 -31.547 1.00 89.88 179 ILE A C 1
ATOM 1443 O O . ILE A 1 179 ? 15.287 3.036 -32.550 1.00 89.88 179 ILE A O 1
ATOM 1447 N N . VAL A 1 180 ? 15.522 4.965 -31.419 1.00 91.31 180 VAL A N 1
ATOM 1448 C CA . VAL A 1 180 ? 16.286 5.665 -32.465 1.00 91.31 180 VAL A CA 1
ATOM 1449 C C . VAL A 1 180 ? 17.573 4.910 -32.789 1.00 91.31 180 VAL A C 1
ATOM 1451 O O . VAL A 1 180 ? 17.845 4.648 -33.961 1.00 91.31 180 VAL A O 1
ATOM 1454 N N . SER A 1 181 ? 18.325 4.487 -31.770 1.00 89.56 181 SER A N 1
ATOM 1455 C CA . SER A 1 181 ? 19.531 3.675 -31.952 1.00 89.56 181 SER A CA 1
ATOM 1456 C C . SER A 1 181 ? 19.253 2.371 -32.694 1.00 89.56 181 SER A C 1
ATOM 1458 O O . SER A 1 181 ? 20.011 1.994 -33.586 1.00 89.56 181 SER A O 1
ATOM 1460 N N . THR A 1 182 ? 18.148 1.700 -32.365 1.00 87.50 182 THR A N 1
ATOM 1461 C CA . THR A 1 182 ? 17.749 0.451 -33.023 1.00 87.50 182 THR A CA 1
ATOM 1462 C C . THR A 1 182 ? 17.386 0.686 -34.491 1.00 87.50 182 THR A C 1
ATOM 1464 O O . THR A 1 182 ? 17.829 -0.067 -35.354 1.00 87.50 182 THR A O 1
ATOM 1467 N N . ILE A 1 183 ? 16.646 1.755 -34.807 1.00 90.88 183 ILE A N 1
ATOM 1468 C CA . ILE A 1 183 ? 16.275 2.102 -36.189 1.00 90.88 183 ILE A CA 1
ATOM 1469 C C . ILE A 1 183 ? 17.514 2.434 -37.031 1.00 90.88 183 ILE A C 1
ATOM 1471 O O . ILE A 1 183 ? 17.638 1.929 -38.148 1.00 90.88 183 ILE A O 1
ATOM 1475 N N . ILE A 1 184 ? 18.439 3.252 -36.509 1.00 89.38 184 ILE A N 1
ATOM 1476 C CA . ILE A 1 184 ? 19.677 3.625 -37.217 1.00 89.38 184 ILE A CA 1
ATOM 1477 C C . ILE A 1 184 ? 20.464 2.370 -37.609 1.00 89.38 184 ILE A C 1
ATOM 1479 O O . ILE A 1 184 ? 20.856 2.218 -38.766 1.00 89.38 184 ILE A O 1
ATOM 1483 N N . GLU A 1 185 ? 20.636 1.441 -36.673 1.00 87.94 185 GLU A N 1
ATOM 1484 C CA . GLU A 1 185 ? 21.376 0.203 -36.907 1.00 87.94 185 GLU A CA 1
ATOM 1485 C C . GLU A 1 185 ? 20.651 -0.747 -37.875 1.00 87.94 185 GLU A C 1
ATOM 1487 O O . GLU A 1 185 ? 21.291 -1.356 -38.734 1.00 87.94 185 GLU A O 1
ATOM 1492 N N . LEU A 1 186 ? 19.317 -0.850 -37.809 1.00 88.69 186 LEU A N 1
ATOM 1493 C CA . LEU A 1 186 ? 18.540 -1.635 -38.777 1.00 88.69 186 LEU A CA 1
ATOM 1494 C C . LEU A 1 186 ? 18.713 -1.105 -40.207 1.00 88.69 186 LEU A C 1
ATOM 1496 O O . LEU A 1 186 ? 18.883 -1.898 -41.135 1.00 88.69 186 LEU A O 1
ATOM 1500 N N . ILE A 1 187 ? 18.732 0.220 -40.381 1.00 91.19 187 ILE A N 1
ATOM 1501 C CA . ILE A 1 187 ? 18.975 0.866 -41.679 1.00 91.19 187 ILE A CA 1
ATOM 1502 C C . ILE A 1 187 ? 20.415 0.623 -42.155 1.00 91.19 187 ILE A C 1
ATOM 1504 O O . ILE A 1 187 ? 20.651 0.400 -43.346 1.00 91.19 187 ILE A O 1
ATOM 1508 N N . GLU A 1 188 ? 21.404 0.674 -41.260 1.00 89.38 188 GLU A N 1
ATOM 1509 C CA . GLU A 1 188 ? 22.794 0.367 -41.616 1.00 89.38 188 GLU A CA 1
ATOM 1510 C C . GLU A 1 188 ? 22.955 -1.100 -42.041 1.00 89.38 188 GLU A C 1
ATOM 1512 O O . GLU A 1 188 ? 23.579 -1.378 -43.070 1.00 89.38 188 GLU A O 1
ATOM 1517 N N . ARG A 1 189 ? 22.330 -2.037 -41.319 1.00 88.31 189 ARG A N 1
ATOM 1518 C CA . ARG A 1 189 ? 22.334 -3.468 -41.658 1.00 88.31 189 ARG A CA 1
ATOM 1519 C C . ARG A 1 189 ? 21.643 -3.752 -42.983 1.00 88.31 189 ARG A C 1
ATOM 1521 O O . ARG A 1 189 ? 22.214 -4.454 -43.816 1.00 88.31 189 ARG A O 1
ATOM 1528 N N . SER A 1 190 ? 20.470 -3.165 -43.227 1.00 92.31 190 SER A N 1
ATOM 1529 C CA . SER A 1 190 ? 19.749 -3.370 -44.488 1.00 92.31 190 SER A CA 1
ATOM 1530 C C . SER A 1 190 ? 20.564 -2.886 -45.692 1.00 92.31 190 SER A C 1
ATOM 1532 O O . SER A 1 190 ? 20.596 -3.554 -46.726 1.00 92.31 190 SER A O 1
ATOM 1534 N N . LYS A 1 191 ? 21.281 -1.760 -45.556 1.00 92.19 191 LYS A N 1
ATOM 1535 C CA . LYS A 1 191 ? 22.182 -1.241 -46.599 1.00 92.19 191 LYS A CA 1
ATOM 1536 C C . LYS A 1 191 ? 23.369 -2.168 -46.858 1.00 92.19 191 LYS A C 1
ATOM 1538 O O . LYS A 1 191 ? 23.740 -2.341 -48.018 1.00 92.19 191 LYS A O 1
ATOM 1543 N N . LYS A 1 192 ? 23.958 -2.759 -45.813 1.00 89.31 192 LYS A N 1
ATOM 1544 C CA . LYS A 1 192 ? 25.062 -3.723 -45.955 1.00 89.31 192 LYS A CA 1
ATOM 1545 C C . LYS A 1 192 ? 24.616 -4.970 -46.717 1.00 89.31 192 LYS A C 1
ATOM 1547 O O . LYS A 1 192 ? 25.207 -5.281 -47.745 1.00 89.31 192 LYS A O 1
ATOM 1552 N N . THR A 1 193 ? 23.514 -5.597 -46.303 1.00 91.38 193 THR A N 1
ATOM 1553 C CA . THR A 1 193 ? 22.976 -6.791 -46.979 1.00 91.38 193 THR A CA 1
ATOM 1554 C C . THR A 1 193 ? 22.584 -6.514 -48.435 1.00 91.38 193 THR A C 1
ATOM 1556 O O . THR A 1 193 ? 22.787 -7.360 -49.302 1.00 91.38 193 THR A O 1
ATOM 1559 N N . ALA A 1 194 ? 22.043 -5.329 -48.742 1.00 93.38 194 ALA A N 1
ATOM 1560 C CA . ALA A 1 194 ? 21.716 -4.954 -50.119 1.00 93.38 194 ALA A CA 1
ATOM 1561 C C . ALA A 1 194 ? 22.965 -4.808 -51.009 1.00 93.38 194 ALA A C 1
ATOM 1563 O O . ALA A 1 194 ? 22.942 -5.220 -52.167 1.00 93.38 194 ALA A O 1
ATOM 1564 N N . ARG A 1 195 ? 24.060 -4.251 -50.475 1.00 91.06 195 ARG A N 1
ATOM 1565 C CA . ARG A 1 195 ? 25.332 -4.106 -51.206 1.00 91.06 195 ARG A CA 1
ATOM 1566 C C . ARG A 1 195 ? 26.023 -5.436 -51.449 1.00 91.06 195 ARG A C 1
ATOM 1568 O O . ARG A 1 195 ? 26.496 -5.665 -52.556 1.00 91.06 195 ARG A O 1
ATOM 1575 N N . GLU A 1 196 ? 26.018 -6.305 -50.444 1.00 93.25 196 GLU A N 1
ATOM 1576 C CA . GLU A 1 196 ? 26.546 -7.665 -50.550 1.00 93.25 196 GLU A CA 1
ATOM 1577 C C . GLU A 1 196 ? 25.829 -8.443 -51.663 1.00 93.25 196 GLU A C 1
ATOM 1579 O O . GLU A 1 196 ? 26.475 -8.997 -52.549 1.00 93.25 196 GLU A O 1
ATOM 1584 N N . LYS A 1 197 ? 24.490 -8.377 -51.709 1.00 94.19 197 LYS A N 1
ATOM 1585 C CA . LYS A 1 197 ? 23.694 -8.979 -52.794 1.00 94.19 197 LYS A CA 1
ATOM 1586 C C . LYS A 1 197 ? 23.964 -8.370 -54.172 1.00 94.19 197 LYS A C 1
ATOM 1588 O O . LYS A 1 197 ? 23.788 -9.053 -55.174 1.00 94.19 197 LYS A O 1
ATOM 1593 N N . ALA A 1 198 ? 24.369 -7.104 -54.233 1.00 94.38 198 ALA A N 1
ATOM 1594 C CA . ALA A 1 198 ? 24.719 -6.423 -55.477 1.00 94.38 198 ALA A CA 1
ATOM 1595 C C . ALA A 1 198 ? 26.171 -6.682 -55.931 1.00 94.38 198 ALA A C 1
ATOM 1597 O O . ALA A 1 198 ? 26.580 -6.142 -56.956 1.00 94.38 198 ALA A O 1
ATOM 1598 N N . GLY A 1 199 ? 26.964 -7.459 -55.179 1.00 94.00 199 GLY A N 1
ATOM 1599 C CA . GLY A 1 199 ? 28.379 -7.704 -55.483 1.00 94.00 199 GLY A CA 1
ATOM 1600 C C . GLY A 1 199 ? 29.263 -6.458 -55.360 1.00 94.00 199 GLY A C 1
ATOM 1601 O O . GLY A 1 199 ? 30.362 -6.426 -55.909 1.00 94.00 199 GLY A O 1
ATOM 1602 N N . ILE A 1 200 ? 28.788 -5.413 -54.671 1.00 92.75 200 ILE A N 1
ATOM 1603 C CA . ILE A 1 200 ? 29.540 -4.169 -54.489 1.00 92.75 200 ILE A CA 1
ATOM 1604 C C . ILE A 1 200 ? 30.506 -4.369 -53.311 1.00 92.75 200 ILE A C 1
ATOM 1606 O O . ILE A 1 200 ? 30.031 -4.673 -52.212 1.00 92.75 200 ILE A O 1
ATOM 1610 N N . PRO A 1 201 ? 31.829 -4.179 -53.498 1.00 88.44 201 PRO A N 1
ATOM 1611 C CA . PRO A 1 201 ? 32.807 -4.347 -52.426 1.00 88.44 201 PRO A CA 1
ATOM 1612 C C . PRO A 1 201 ? 32.494 -3.455 -51.216 1.00 88.44 201 PRO A C 1
ATOM 1614 O O . PRO A 1 201 ? 31.990 -2.335 -51.358 1.00 88.44 201 PRO A O 1
ATOM 1617 N N . GLU A 1 202 ? 32.766 -3.971 -50.013 1.00 86.94 202 GLU A N 1
ATOM 1618 C CA . GLU A 1 202 ? 32.487 -3.268 -48.759 1.00 86.94 202 GLU A CA 1
ATOM 1619 C C . GLU A 1 202 ? 33.267 -1.941 -48.723 1.00 86.94 202 GLU A C 1
ATOM 1621 O O . GLU A 1 202 ? 34.481 -1.937 -48.938 1.00 86.94 202 GLU A O 1
ATOM 1626 N N . PRO A 1 203 ? 32.603 -0.791 -48.497 1.00 83.31 203 PRO A N 1
ATOM 1627 C CA . PRO A 1 203 ? 33.313 0.475 -48.374 1.00 83.31 203 PRO A CA 1
ATOM 1628 C C . PRO A 1 203 ? 34.202 0.455 -47.131 1.00 83.31 203 PRO A C 1
ATOM 1630 O O . PRO A 1 203 ? 33.806 -0.068 -46.088 1.00 83.31 203 PRO A O 1
ATOM 1633 N N . GLU A 1 204 ? 35.349 1.123 -47.204 1.00 85.44 204 GLU A N 1
ATOM 1634 C CA . GLU A 1 204 ? 36.177 1.322 -46.020 1.00 85.44 204 GLU A CA 1
ATOM 1635 C C . GLU A 1 204 ? 35.374 1.993 -44.885 1.00 85.44 204 GLU A C 1
ATOM 1637 O O . GLU A 1 204 ? 34.528 2.868 -45.138 1.00 85.44 204 GLU A O 1
ATOM 1642 N N . PRO A 1 205 ? 35.595 1.574 -43.625 1.00 80.62 205 PRO A N 1
ATOM 1643 C CA . PRO A 1 205 ? 34.815 2.032 -42.487 1.00 80.62 205 PRO A CA 1
ATOM 1644 C C . PRO A 1 205 ? 34.987 3.540 -42.297 1.00 80.62 205 PRO A C 1
ATOM 1646 O O . PRO A 1 205 ? 36.034 4.025 -41.871 1.00 80.62 205 PRO A O 1
ATOM 1649 N N . LYS A 1 206 ? 33.926 4.301 -42.587 1.00 84.62 206 LYS A N 1
ATOM 1650 C CA . LYS A 1 206 ? 33.917 5.744 -42.334 1.00 84.62 206 LYS A CA 1
ATOM 1651 C C . LYS A 1 206 ? 33.961 6.012 -40.824 1.00 84.62 206 LYS A C 1
ATOM 1653 O O . LYS A 1 206 ? 33.252 5.338 -40.069 1.00 84.62 206 LYS A O 1
ATOM 1658 N N . PRO A 1 207 ? 34.741 7.007 -40.367 1.00 84.75 207 PRO A N 1
ATOM 1659 C CA . PRO A 1 207 ? 34.776 7.371 -38.958 1.00 84.75 207 PRO A CA 1
ATOM 1660 C C . PRO A 1 207 ? 33.381 7.809 -38.493 1.00 84.75 207 PRO A C 1
ATOM 1662 O O . PRO A 1 207 ? 32.744 8.657 -39.115 1.00 84.75 207 PRO A O 1
ATOM 1665 N N . LYS A 1 208 ? 32.896 7.210 -37.398 1.00 83.69 208 LYS A N 1
ATOM 1666 C CA . LYS A 1 208 ? 31.585 7.539 -36.822 1.00 83.69 208 LYS A CA 1
ATOM 1667 C C . LYS A 1 208 ? 31.613 8.931 -36.190 1.00 83.69 208 LYS A C 1
ATOM 1669 O O . LYS A 1 208 ? 32.495 9.228 -35.377 1.00 83.69 208 LYS A O 1
ATOM 1674 N N . ASN A 1 209 ? 30.605 9.743 -36.499 1.00 89.31 209 ASN A N 1
ATOM 1675 C CA . ASN A 1 209 ? 30.406 11.051 -35.870 1.00 89.31 209 ASN A CA 1
ATOM 1676 C C . ASN A 1 209 ? 30.077 10.901 -34.373 1.00 89.31 209 ASN A C 1
ATOM 1678 O O . ASN A 1 209 ? 29.609 9.850 -33.935 1.00 89.31 209 ASN A O 1
ATOM 1682 N N . CYS A 1 210 ? 30.275 11.961 -33.581 1.00 88.00 210 CYS A N 1
ATOM 1683 C CA . CYS A 1 210 ? 30.047 11.938 -32.127 1.00 88.00 210 CYS A CA 1
ATOM 1684 C C . CYS A 1 210 ? 28.625 11.467 -31.748 1.00 88.00 210 CYS A C 1
ATOM 1686 O O . CYS A 1 210 ? 28.473 10.572 -30.920 1.00 88.00 210 CYS A O 1
ATOM 1688 N N . LEU A 1 211 ? 27.592 11.977 -32.433 1.00 81.50 211 LEU A N 1
ATOM 1689 C CA . LEU A 1 211 ? 26.202 11.539 -32.231 1.00 81.50 211 LEU A CA 1
ATOM 1690 C C . LEU A 1 211 ? 26.000 10.058 -32.560 1.00 81.50 211 LEU A C 1
ATOM 1692 O O . LEU A 1 211 ? 25.325 9.345 -31.826 1.00 81.50 211 LEU A O 1
ATOM 1696 N N . GLN A 1 212 ? 26.620 9.574 -33.635 1.00 82.50 212 GLN A N 1
ATOM 1697 C CA . GLN A 1 212 ? 26.530 8.167 -34.015 1.00 82.50 212 GLN A CA 1
ATOM 1698 C C . GLN A 1 212 ? 27.197 7.279 -32.957 1.00 82.50 212 GLN A C 1
ATOM 1700 O O . GLN A 1 212 ? 26.640 6.243 -32.616 1.00 82.50 212 GLN A O 1
ATOM 1705 N N . LYS A 1 213 ? 28.329 7.712 -32.374 1.00 84.2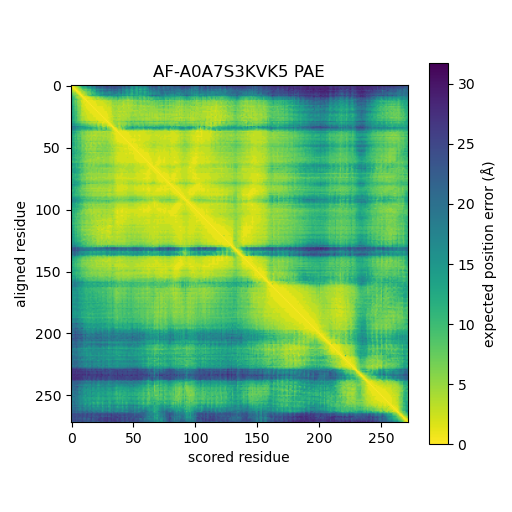5 213 LYS A N 1
ATOM 1706 C CA . LYS A 1 213 ? 28.958 7.026 -31.231 1.00 84.25 213 LYS A CA 1
ATOM 1707 C C . LYS A 1 213 ? 28.022 6.980 -30.023 1.00 84.25 213 LYS A C 1
ATOM 1709 O O . LYS A 1 213 ? 27.846 5.908 -29.451 1.00 84.25 213 LYS A O 1
ATOM 1714 N N . TYR A 1 214 ? 27.393 8.105 -29.679 1.00 84.94 214 TYR A N 1
ATOM 1715 C CA . TYR A 1 214 ? 26.428 8.178 -28.581 1.00 84.94 214 TYR A CA 1
ATOM 1716 C C . TYR A 1 214 ? 25.264 7.197 -28.774 1.00 84.94 214 TYR A C 1
ATOM 1718 O O . TYR A 1 214 ? 25.027 6.359 -27.909 1.00 84.94 214 TYR A O 1
ATOM 1726 N N . PHE A 1 215 ? 24.588 7.224 -29.927 1.00 82.12 215 PHE A N 1
ATOM 1727 C CA . PHE A 1 215 ? 23.458 6.327 -30.186 1.00 82.12 215 PHE A CA 1
ATOM 1728 C C . PHE A 1 215 ? 23.881 4.856 -30.252 1.00 82.12 215 PHE A C 1
ATOM 1730 O O . PHE A 1 215 ? 23.172 3.996 -29.726 1.00 82.12 215 PHE A O 1
ATOM 1737 N N . THR A 1 216 ? 25.058 4.536 -30.796 1.00 79.19 216 THR A N 1
ATOM 1738 C CA . THR A 1 216 ? 25.546 3.146 -30.786 1.00 79.19 216 THR A CA 1
ATOM 1739 C C . THR A 1 216 ? 25.762 2.597 -29.372 1.00 79.19 216 THR A C 1
ATOM 1741 O O . THR A 1 216 ? 25.639 1.393 -29.173 1.00 79.19 216 THR A O 1
ATOM 1744 N N . SER A 1 217 ? 25.977 3.455 -28.366 1.00 80.06 217 SER A N 1
ATOM 1745 C CA . SER A 1 217 ? 26.054 3.039 -26.958 1.00 80.06 217 SER A CA 1
ATOM 1746 C C . SER A 1 217 ? 24.718 2.563 -26.378 1.00 80.06 217 SER A C 1
ATOM 1748 O O . SER A 1 217 ? 24.731 1.889 -25.355 1.00 80.06 217 SER A O 1
ATOM 1750 N N . PHE A 1 218 ? 23.580 2.850 -27.019 1.00 79.75 218 PHE A N 1
ATOM 1751 C CA . PHE A 1 218 ? 22.243 2.416 -26.582 1.00 79.75 218 PHE A CA 1
ATOM 1752 C C . PHE A 1 218 ? 21.653 1.292 -27.444 1.00 79.75 218 PHE A C 1
ATOM 1754 O O . PHE A 1 218 ? 20.510 0.885 -27.237 1.00 79.75 218 PHE A O 1
ATOM 1761 N N . TYR A 1 219 ? 22.411 0.759 -28.408 1.00 82.69 219 TYR A N 1
ATOM 1762 C CA . TYR A 1 219 ? 21.935 -0.345 -29.232 1.00 82.69 219 TYR A CA 1
ATOM 1763 C C . TYR A 1 219 ? 21.949 -1.658 -28.440 1.00 82.69 219 TYR A C 1
ATOM 1765 O O . TYR A 1 219 ? 22.996 -2.273 -28.227 1.00 82.69 219 TYR A O 1
ATOM 1773 N N . LEU A 1 220 ? 20.762 -2.083 -27.999 1.00 76.75 220 LEU A N 1
ATOM 1774 C CA . LEU A 1 220 ? 20.598 -3.233 -27.113 1.00 76.75 220 LEU A CA 1
ATOM 1775 C C . LEU A 1 220 ? 21.233 -4.496 -27.681 1.00 76.75 220 LEU A C 1
ATOM 1777 O O . LEU A 1 220 ? 22.021 -5.097 -26.979 1.00 76.75 220 LEU A O 1
ATOM 1781 N N . LEU A 1 221 ? 20.978 -4.871 -28.935 1.00 76.56 221 LEU A N 1
ATOM 1782 C CA . LEU A 1 221 ? 21.417 -6.175 -29.446 1.00 76.56 221 LEU A CA 1
ATOM 1783 C C . LEU A 1 221 ? 22.942 -6.324 -29.527 1.00 76.56 221 LEU A C 1
ATOM 1785 O O . LEU A 1 221 ? 23.456 -7.402 -29.242 1.00 76.56 221 LEU A O 1
ATOM 1789 N N . GLU A 1 222 ? 23.685 -5.282 -29.911 1.00 75.44 222 GLU A N 1
ATOM 1790 C CA . GLU A 1 222 ? 25.153 -5.356 -29.922 1.00 75.44 222 GLU A CA 1
ATOM 1791 C C . GLU A 1 222 ? 25.719 -5.250 -28.513 1.00 75.44 222 GLU A C 1
ATOM 1793 O O . GLU A 1 222 ? 26.683 -5.938 -28.203 1.00 75.44 222 GLU A O 1
ATOM 1798 N N . ASN A 1 223 ? 25.123 -4.432 -27.646 1.00 75.50 223 ASN A N 1
ATOM 1799 C CA . ASN A 1 223 ? 25.579 -4.315 -26.267 1.00 75.50 223 ASN A CA 1
ATOM 1800 C C . ASN A 1 223 ? 25.271 -5.567 -25.451 1.00 75.50 223 ASN A C 1
ATOM 1802 O O . ASN A 1 223 ? 26.144 -6.011 -24.723 1.00 75.50 223 ASN A O 1
ATOM 1806 N N . THR A 1 224 ? 24.099 -6.183 -25.613 1.00 76.88 224 THR A N 1
ATOM 1807 C CA . THR A 1 224 ? 23.759 -7.472 -25.001 1.00 76.88 224 THR A CA 1
ATOM 1808 C C . THR A 1 224 ? 24.603 -8.579 -25.606 1.00 76.88 224 THR A C 1
ATOM 1810 O O . THR A 1 224 ? 25.117 -9.407 -24.870 1.00 76.88 224 THR A O 1
ATOM 1813 N N . SER A 1 225 ? 24.829 -8.574 -26.923 1.00 76.75 225 SER A N 1
ATOM 1814 C CA . SER A 1 225 ? 25.756 -9.515 -27.556 1.00 76.75 225 SER A CA 1
ATOM 1815 C C . SER A 1 225 ? 27.167 -9.373 -26.968 1.00 76.75 225 SER A C 1
ATOM 1817 O O . SER A 1 225 ? 27.726 -10.345 -26.481 1.00 76.75 225 SER A O 1
ATOM 1819 N N . LYS A 1 226 ? 27.708 -8.158 -26.853 1.00 73.81 226 LYS A N 1
ATOM 1820 C CA . LYS A 1 226 ? 28.989 -7.902 -26.168 1.00 73.81 226 LYS A CA 1
ATOM 1821 C C . LYS A 1 226 ? 28.973 -8.269 -24.681 1.00 73.81 226 LYS A C 1
ATOM 1823 O O . LYS A 1 226 ? 30.030 -8.529 -24.121 1.00 73.81 226 LYS A O 1
ATOM 1828 N N . LEU A 1 227 ? 27.804 -8.255 -24.044 1.00 73.06 227 LEU A N 1
ATOM 1829 C CA . LEU A 1 227 ? 27.627 -8.641 -22.646 1.00 73.06 227 LEU A CA 1
ATOM 1830 C C . LEU A 1 227 ? 27.643 -10.168 -22.455 1.00 73.06 227 LEU A C 1
ATOM 1832 O O . LEU A 1 227 ? 28.079 -10.641 -21.409 1.00 73.06 227 LEU A O 1
ATOM 1836 N N . PHE A 1 228 ? 27.142 -10.923 -23.440 1.00 75.00 228 PHE A N 1
ATOM 1837 C CA . PHE A 1 228 ? 26.951 -12.379 -23.362 1.00 75.00 228 PHE A CA 1
ATOM 1838 C C . PHE A 1 228 ? 27.945 -13.195 -24.198 1.00 75.00 228 PHE A C 1
ATOM 1840 O O . PHE A 1 228 ? 28.111 -14.385 -23.939 1.00 75.00 228 PHE A O 1
ATOM 1847 N N . PHE A 1 229 ? 28.628 -12.588 -25.168 1.00 75.00 229 PHE A N 1
ATOM 1848 C CA . PHE A 1 229 ? 29.626 -13.244 -26.011 1.00 75.00 229 PHE A CA 1
ATOM 1849 C C . PHE A 1 229 ? 31.030 -12.718 -25.692 1.00 75.00 229 PHE A C 1
ATOM 1851 O O . PHE A 1 229 ? 31.275 -11.512 -25.689 1.00 75.00 229 PHE A O 1
ATOM 1858 N N . ALA A 1 230 ? 31.958 -13.645 -25.435 1.00 60.81 230 ALA A N 1
ATOM 1859 C CA . ALA A 1 230 ? 33.344 -13.347 -25.085 1.00 60.81 230 ALA A CA 1
ATOM 1860 C C . ALA A 1 230 ? 34.089 -12.633 -26.227 1.00 60.81 230 ALA A C 1
ATOM 1862 O O . ALA A 1 230 ? 33.988 -12.998 -27.401 1.00 60.81 230 ALA A O 1
ATOM 1863 N N . ARG A 1 231 ? 34.889 -11.632 -25.867 1.00 64.50 231 ARG A N 1
ATOM 1864 C CA . ARG A 1 231 ? 35.632 -10.729 -26.741 1.00 64.50 231 ARG A CA 1
ATOM 1865 C C . ARG A 1 231 ? 37.130 -11.023 -26.676 1.00 64.50 231 ARG A C 1
ATOM 1867 O O . ARG A 1 231 ? 37.927 -10.111 -26.515 1.00 64.50 231 ARG A O 1
ATOM 1874 N N . SER A 1 232 ? 37.556 -12.274 -26.832 1.00 54.91 232 SER A N 1
ATOM 1875 C CA . SER A 1 232 ? 38.991 -12.590 -26.768 1.00 54.91 232 SER A CA 1
ATOM 1876 C C . SER A 1 232 ? 39.529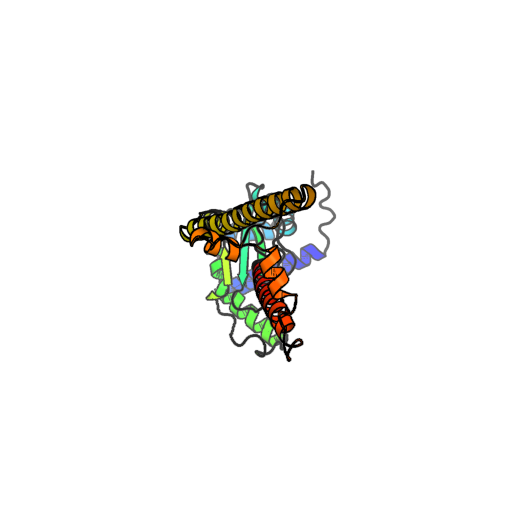 -13.233 -28.046 1.00 54.91 232 SER A C 1
ATOM 1878 O O . SER A 1 232 ? 39.109 -14.315 -28.471 1.00 54.91 232 SER A O 1
ATOM 1880 N N . LYS A 1 233 ? 40.516 -12.529 -28.622 1.00 56.44 233 LYS A N 1
ATOM 1881 C CA . LYS A 1 233 ? 41.521 -13.062 -29.549 1.00 56.44 233 LYS A CA 1
ATOM 1882 C C . LYS A 1 233 ? 42.702 -13.725 -28.816 1.00 56.44 233 LYS A C 1
ATOM 1884 O O . LYS A 1 233 ? 43.356 -14.535 -29.450 1.00 56.44 233 LYS A O 1
ATOM 1889 N N . ASP A 1 234 ? 42.899 -13.498 -27.512 1.00 58.56 234 ASP A N 1
ATOM 1890 C CA . ASP A 1 234 ? 44.012 -14.063 -26.729 1.00 58.56 234 ASP A CA 1
ATOM 1891 C C . ASP A 1 234 ? 43.581 -14.494 -25.308 1.00 58.56 234 ASP A C 1
ATOM 1893 O O . ASP A 1 234 ? 42.941 -13.735 -24.578 1.00 58.56 234 ASP A O 1
ATOM 1897 N N . GLY A 1 235 ? 43.926 -15.727 -24.919 1.00 56.72 235 GLY A N 1
ATOM 1898 C CA . GLY A 1 235 ? 44.104 -16.163 -23.521 1.00 56.72 235 GLY A CA 1
ATOM 1899 C C . GLY A 1 235 ? 42.871 -16.401 -22.641 1.00 56.72 235 GLY A C 1
ATOM 1900 O O . GLY A 1 235 ? 42.502 -17.549 -22.410 1.00 56.72 235 GLY A O 1
ATOM 1901 N N . ASP A 1 236 ? 42.238 -15.348 -22.122 1.00 59.91 236 ASP A N 1
ATOM 1902 C CA . ASP A 1 236 ? 41.384 -15.434 -20.919 1.00 59.91 236 ASP A CA 1
ATOM 1903 C C . ASP A 1 236 ? 39.876 -15.357 -21.220 1.00 59.91 236 ASP A C 1
ATOM 1905 O O . ASP A 1 236 ? 39.144 -14.475 -20.772 1.00 59.91 236 ASP A O 1
ATOM 1909 N N . LYS A 1 237 ? 39.381 -16.320 -22.005 1.00 57.97 237 LYS A N 1
ATOM 1910 C CA . LYS A 1 237 ? 38.001 -16.344 -22.544 1.00 57.97 237 LYS A CA 1
ATOM 1911 C C . LYS A 1 237 ? 36.895 -16.580 -21.509 1.00 57.97 237 LYS A C 1
ATOM 1913 O O . LYS A 1 237 ? 35.733 -16.286 -21.783 1.00 57.97 237 LYS A O 1
ATOM 1918 N N . ASN A 1 238 ? 37.226 -17.113 -20.336 1.00 60.44 238 ASN A N 1
ATOM 1919 C CA . ASN A 1 238 ? 36.220 -17.658 -19.421 1.00 60.44 238 ASN A CA 1
ATOM 1920 C C . ASN A 1 238 ? 35.654 -16.637 -18.419 1.00 60.44 238 ASN A C 1
ATOM 1922 O O . ASN A 1 238 ? 34.634 -16.915 -17.795 1.00 60.44 238 ASN A O 1
ATOM 1926 N N . LEU A 1 239 ? 36.267 -15.456 -18.268 1.00 68.25 239 LEU A N 1
ATOM 1927 C CA . LEU A 1 239 ? 35.868 -14.494 -17.229 1.00 68.25 239 LEU A CA 1
ATOM 1928 C C . LEU A 1 239 ? 34.968 -13.355 -17.732 1.00 68.25 239 LEU A C 1
ATOM 1930 O O . LEU A 1 239 ? 34.285 -12.728 -16.929 1.00 68.25 239 LEU A O 1
ATOM 1934 N N . GLU A 1 240 ? 34.894 -13.094 -19.039 1.00 68.44 240 GLU A N 1
ATOM 1935 C CA . GLU A 1 240 ? 34.092 -11.974 -19.561 1.00 68.44 240 GLU A CA 1
ATOM 1936 C C . GLU A 1 240 ? 32.584 -12.244 -19.540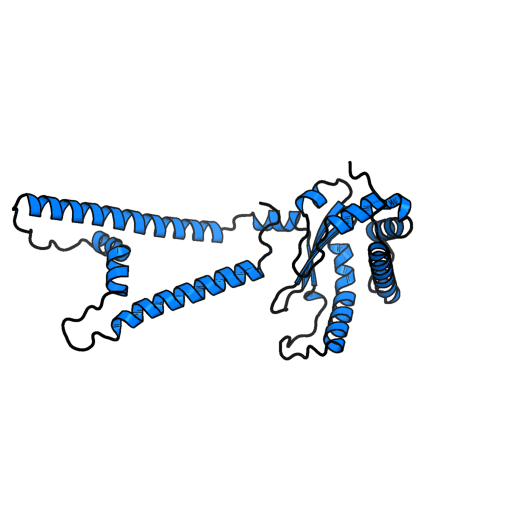 1.00 68.44 240 GLU A C 1
ATOM 1938 O O . GLU A 1 240 ? 31.807 -11.337 -19.242 1.00 68.44 240 GLU A O 1
ATOM 1943 N N . ILE A 1 241 ? 32.161 -13.495 -19.758 1.00 69.44 241 ILE A N 1
ATOM 1944 C CA . ILE A 1 241 ? 30.749 -13.898 -19.636 1.00 69.44 241 ILE A CA 1
ATOM 1945 C C . ILE A 1 241 ? 30.203 -13.657 -18.217 1.00 69.44 241 ILE A C 1
ATOM 1947 O O . ILE A 1 241 ? 29.014 -13.385 -18.035 1.00 69.44 241 ILE A O 1
ATOM 1951 N N . LEU A 1 242 ? 31.079 -13.667 -17.203 1.00 76.94 242 LEU A N 1
ATOM 1952 C CA . LEU A 1 242 ? 30.708 -13.372 -15.819 1.00 76.94 242 LEU A CA 1
ATOM 1953 C C . LEU A 1 242 ? 30.266 -11.913 -15.633 1.00 76.94 242 LEU A C 1
ATOM 1955 O O . LEU A 1 242 ? 29.495 -11.634 -14.715 1.00 76.94 242 LEU A O 1
ATOM 1959 N N . ASN A 1 243 ? 30.677 -10.986 -16.507 1.00 78.50 243 ASN A N 1
ATOM 1960 C CA . ASN A 1 243 ? 30.195 -9.603 -16.464 1.00 78.50 243 ASN A CA 1
ATOM 1961 C C . ASN A 1 243 ? 28.713 -9.513 -16.851 1.00 78.50 243 ASN A C 1
ATOM 1963 O O . ASN A 1 243 ? 27.958 -8.800 -16.191 1.00 78.50 243 ASN A O 1
ATOM 1967 N N . GLY A 1 244 ? 28.273 -10.271 -17.861 1.00 75.94 244 GLY A N 1
ATOM 1968 C CA . GLY A 1 244 ? 26.858 -10.345 -18.229 1.00 75.94 244 GLY A CA 1
ATOM 1969 C C . GLY A 1 244 ? 26.003 -10.974 -17.137 1.00 75.94 244 GLY A C 1
ATOM 1970 O O . GLY A 1 244 ? 24.970 -10.416 -16.764 1.00 75.94 244 GLY A O 1
ATOM 1971 N N . VAL A 1 245 ? 26.486 -12.070 -16.543 1.00 80.06 245 VAL A N 1
ATOM 1972 C CA . VAL A 1 245 ? 25.838 -12.699 -15.382 1.00 80.06 245 VAL A CA 1
ATOM 1973 C C . VAL A 1 245 ? 25.745 -11.717 -14.213 1.00 80.06 245 VAL A C 1
ATOM 1975 O O . VAL A 1 245 ? 24.685 -11.595 -13.612 1.00 80.06 245 VAL A O 1
ATOM 1978 N N . ARG A 1 246 ? 26.802 -10.949 -13.920 1.00 83.00 246 ARG A N 1
ATOM 1979 C CA . ARG A 1 246 ? 26.787 -9.932 -12.856 1.00 83.00 246 ARG A CA 1
ATOM 1980 C C . ARG A 1 246 ? 25.720 -8.860 -13.093 1.00 83.00 246 ARG A C 1
ATOM 1982 O O . ARG A 1 246 ? 25.010 -8.515 -12.152 1.00 83.00 246 ARG A O 1
ATOM 1989 N N . VAL A 1 247 ? 25.589 -8.347 -14.317 1.00 82.06 247 VAL A N 1
ATOM 1990 C CA . VAL A 1 247 ? 24.572 -7.334 -14.649 1.00 82.06 247 VAL A CA 1
ATOM 1991 C C . VAL A 1 247 ? 23.163 -7.907 -14.520 1.00 82.06 247 VAL A C 1
ATOM 1993 O O . VAL A 1 247 ? 22.308 -7.259 -13.920 1.00 82.06 247 VAL A O 1
ATOM 1996 N N . LEU A 1 248 ? 22.923 -9.126 -15.014 1.00 79.81 248 LEU A N 1
ATOM 1997 C CA . LEU A 1 248 ? 21.636 -9.800 -14.834 1.00 79.81 248 LEU A CA 1
ATOM 1998 C C . LEU A 1 248 ? 21.318 -10.040 -13.356 1.00 79.81 248 LEU A C 1
ATOM 2000 O O . LEU A 1 248 ? 20.195 -9.783 -12.937 1.00 79.81 248 LEU A O 1
ATOM 2004 N N . SER A 1 249 ? 22.297 -10.464 -12.556 1.00 83.94 249 SER A N 1
ATOM 2005 C CA . SER A 1 249 ? 22.124 -10.645 -11.113 1.00 83.94 249 SER A CA 1
ATOM 2006 C C . SER A 1 249 ? 21.799 -9.327 -10.411 1.00 83.94 249 SER A C 1
ATOM 2008 O O . SER A 1 249 ? 20.891 -9.290 -9.590 1.00 83.94 249 SER A O 1
ATOM 2010 N N . MET A 1 250 ? 22.476 -8.226 -10.755 1.00 87.88 250 MET A N 1
ATOM 2011 C CA . MET A 1 250 ? 22.148 -6.900 -10.217 1.00 87.88 250 MET A CA 1
ATOM 2012 C C . MET A 1 250 ? 20.747 -6.447 -10.643 1.00 87.88 250 MET A C 1
ATOM 2014 O O . MET A 1 250 ? 19.989 -5.965 -9.808 1.00 87.88 250 MET A O 1
ATOM 2018 N N . ALA A 1 251 ? 20.373 -6.640 -11.910 1.00 84.50 251 ALA A N 1
ATOM 2019 C CA . ALA A 1 251 ? 19.039 -6.314 -12.407 1.00 84.50 251 ALA A CA 1
ATOM 2020 C C . ALA A 1 251 ? 17.954 -7.151 -11.715 1.00 84.50 251 ALA A C 1
ATOM 2022 O O . ALA A 1 251 ? 16.914 -6.613 -11.351 1.00 84.50 251 ALA A O 1
ATOM 2023 N N . TRP A 1 252 ? 18.212 -8.439 -11.479 1.00 87.38 252 TRP A N 1
ATOM 2024 C CA . TRP A 1 252 ? 17.321 -9.328 -10.739 1.00 87.38 252 TRP A CA 1
ATOM 2025 C C . TRP A 1 252 ? 17.189 -8.919 -9.274 1.00 87.38 252 TRP A C 1
ATOM 2027 O O . TRP A 1 252 ? 16.085 -8.914 -8.749 1.00 87.38 252 TRP A O 1
ATOM 2037 N N . VAL A 1 253 ? 18.283 -8.526 -8.616 1.00 86.31 253 VAL A N 1
ATOM 2038 C CA . VAL A 1 253 ? 18.254 -8.002 -7.241 1.00 86.31 253 VAL A CA 1
ATOM 2039 C C . VAL A 1 253 ? 17.462 -6.698 -7.178 1.00 86.31 253 VAL A C 1
ATOM 2041 O O . VAL A 1 253 ? 16.623 -6.544 -6.297 1.00 86.31 253 VAL A O 1
ATOM 2044 N N . ILE A 1 254 ? 17.660 -5.782 -8.130 1.00 87.38 254 ILE A N 1
ATOM 2045 C CA . ILE A 1 254 ? 16.880 -4.541 -8.216 1.00 87.38 254 ILE A CA 1
ATOM 2046 C C . ILE A 1 254 ? 15.405 -4.860 -8.452 1.00 87.38 254 ILE A C 1
ATOM 2048 O O . ILE A 1 254 ? 14.569 -4.323 -7.738 1.00 87.38 254 ILE A O 1
ATOM 2052 N N . LEU A 1 255 ? 15.081 -5.748 -9.398 1.00 81.06 255 LEU A N 1
ATOM 2053 C CA . LEU A 1 255 ? 13.709 -6.184 -9.671 1.00 81.06 255 LEU A CA 1
ATOM 2054 C C . LEU A 1 255 ? 13.082 -6.860 -8.446 1.00 81.06 255 LEU A C 1
ATOM 2056 O O . LEU A 1 255 ? 11.931 -6.609 -8.115 1.00 81.06 255 LEU A O 1
ATOM 2060 N N . GLY A 1 256 ? 13.850 -7.698 -7.756 1.00 78.50 256 GLY A N 1
ATOM 2061 C CA . GLY A 1 256 ? 13.454 -8.360 -6.525 1.00 78.50 256 GLY A CA 1
ATOM 2062 C C . GLY A 1 256 ? 13.169 -7.347 -5.431 1.00 78.50 256 GLY A C 1
ATOM 2063 O O . GLY A 1 256 ? 12.122 -7.430 -4.810 1.00 78.50 256 GLY A O 1
ATOM 2064 N N . HIS A 1 257 ? 14.025 -6.343 -5.241 1.00 77.31 257 HIS A N 1
ATOM 2065 C CA . HIS A 1 257 ? 13.771 -5.264 -4.294 1.00 77.31 257 HIS A CA 1
ATOM 2066 C C . HIS A 1 257 ? 12.581 -4.409 -4.708 1.00 77.31 257 HIS A C 1
ATOM 2068 O O . HIS A 1 257 ? 11.738 -4.149 -3.865 1.00 77.31 257 HIS A O 1
ATOM 2074 N N . THR A 1 258 ? 12.447 -3.997 -5.968 1.00 78.75 258 THR A N 1
ATOM 2075 C CA . THR A 1 258 ? 11.299 -3.189 -6.398 1.00 78.75 258 THR A CA 1
ATOM 2076 C C . THR A 1 258 ? 9.995 -3.963 -6.280 1.00 78.75 258 THR A C 1
ATOM 2078 O O . THR A 1 258 ? 9.017 -3.388 -5.823 1.00 78.75 258 THR A O 1
ATOM 2081 N N . TYR A 1 259 ? 9.976 -5.259 -6.600 1.00 74.81 259 TYR A N 1
ATOM 2082 C CA . TYR A 1 259 ? 8.799 -6.112 -6.446 1.00 74.81 259 TYR A CA 1
ATOM 2083 C C . TYR A 1 259 ? 8.520 -6.460 -4.982 1.00 74.81 259 TYR A C 1
ATOM 2085 O O . TYR A 1 259 ? 7.375 -6.453 -4.555 1.00 74.81 259 TYR A O 1
ATOM 209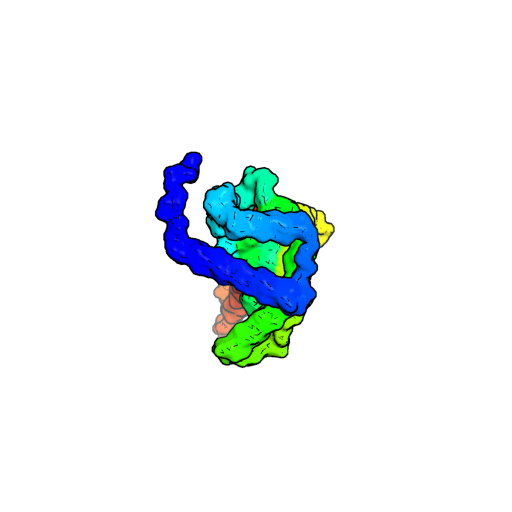3 N N . TYR A 1 260 ? 9.555 -6.707 -4.183 1.00 70.12 260 TYR A N 1
ATOM 2094 C CA . TYR A 1 260 ? 9.437 -6.935 -2.745 1.00 70.12 260 TYR A CA 1
ATOM 2095 C C . TYR A 1 260 ? 8.954 -5.679 -2.023 1.00 70.12 260 TYR A C 1
ATOM 2097 O O . TYR A 1 260 ? 8.079 -5.767 -1.171 1.00 70.12 260 TYR A O 1
ATOM 2105 N N . TYR A 1 261 ? 9.463 -4.501 -2.389 1.00 64.62 261 TYR A N 1
ATOM 2106 C CA . TYR A 1 261 ? 8.949 -3.225 -1.908 1.00 64.62 261 TYR A CA 1
ATOM 2107 C C . TYR A 1 261 ? 7.536 -2.984 -2.427 1.00 64.62 261 TYR A C 1
ATOM 2109 O O . TYR A 1 261 ? 6.709 -2.591 -1.624 1.00 64.62 261 TYR A O 1
ATOM 2117 N N . ALA A 1 262 ? 7.223 -3.303 -3.688 1.00 58.50 262 ALA A N 1
ATOM 2118 C CA . ALA A 1 262 ? 5.866 -3.216 -4.233 1.00 58.50 262 ALA A CA 1
ATOM 2119 C C . ALA A 1 262 ? 4.879 -4.129 -3.484 1.00 58.50 262 ALA A C 1
ATOM 2121 O O . ALA A 1 262 ? 3.748 -3.735 -3.219 1.00 58.50 262 ALA A O 1
ATOM 2122 N N . MET A 1 263 ? 5.323 -5.328 -3.104 1.00 55.88 263 MET A N 1
ATOM 2123 C CA . MET A 1 263 ? 4.570 -6.301 -2.317 1.00 55.88 263 MET A CA 1
ATOM 2124 C C . MET A 1 263 ? 4.484 -5.892 -0.838 1.00 55.88 263 MET A C 1
ATOM 2126 O O . MET A 1 263 ? 3.443 -6.074 -0.219 1.00 55.88 263 MET A O 1
ATOM 2130 N N . ARG A 1 264 ? 5.517 -5.256 -0.264 1.00 53.06 264 ARG A N 1
ATOM 2131 C CA . ARG A 1 264 ? 5.412 -4.583 1.046 1.00 53.06 264 ARG A CA 1
ATOM 2132 C C . ARG A 1 264 ? 4.474 -3.380 0.991 1.00 53.06 264 ARG A C 1
ATOM 2134 O O . ARG A 1 264 ? 3.787 -3.095 1.965 1.00 53.06 264 ARG A O 1
ATOM 2141 N N . THR A 1 265 ? 4.423 -2.691 -0.143 1.00 51.81 265 THR A N 1
ATOM 2142 C CA . THR A 1 265 ? 3.446 -1.652 -0.452 1.00 51.81 265 THR A CA 1
ATOM 2143 C C . THR A 1 265 ? 2.221 -2.242 -1.141 1.00 51.81 265 THR A C 1
ATOM 2145 O O . THR A 1 265 ? 1.574 -1.521 -1.893 1.00 51.81 265 THR A O 1
ATOM 2148 N N . ALA A 1 266 ? 1.847 -3.504 -0.874 1.00 45.56 266 ALA A N 1
ATOM 2149 C CA . ALA A 1 266 ? 0.569 -4.084 -1.303 1.00 45.56 266 ALA A CA 1
ATOM 2150 C C . ALA A 1 266 ? -0.667 -3.372 -0.698 1.00 45.56 266 ALA A C 1
ATOM 2152 O O . ALA A 1 266 ? -1.783 -3.856 -0.803 1.00 45.56 266 ALA A O 1
ATOM 2153 N N . LEU A 1 267 ? -0.510 -2.127 -0.251 1.00 49.12 267 LEU A N 1
ATOM 2154 C CA . LEU A 1 267 ? -1.290 -0.971 -0.722 1.00 49.12 267 LEU A CA 1
ATOM 2155 C C . LEU A 1 267 ? -1.334 -0.825 -2.269 1.00 49.12 267 LEU A C 1
ATOM 2157 O O . LEU A 1 267 ? -1.359 0.292 -2.793 1.00 49.12 267 LEU A O 1
ATOM 2161 N N . HIS A 1 268 ? -1.392 -1.927 -3.028 1.00 45.84 268 HIS A N 1
ATOM 2162 C CA . HIS A 1 268 ? -1.761 -1.890 -4.435 1.00 45.84 268 HIS A CA 1
ATOM 2163 C C . HIS A 1 268 ? -3.260 -1.605 -4.474 1.00 45.84 268 HIS A C 1
ATOM 2165 O O . HIS A 1 268 ? -4.100 -2.491 -4.511 1.00 45.84 268 HIS A O 1
ATOM 2171 N N . ASN A 1 269 ? -3.543 -0.314 -4.351 1.00 46.50 269 ASN A N 1
ATOM 2172 C CA . ASN A 1 269 ? -4.719 0.400 -4.777 1.00 46.50 269 ASN A CA 1
ATOM 2173 C C . ASN A 1 269 ? -6.018 -0.433 -4.790 1.00 46.50 269 ASN A C 1
ATOM 2175 O O . ASN A 1 269 ? -6.325 -1.042 -5.815 1.00 46.50 269 ASN A O 1
ATOM 2179 N N . PRO A 1 270 ? -6.879 -0.347 -3.759 1.00 43.31 270 PRO A N 1
ATOM 2180 C CA . PRO A 1 270 ? -8.269 -0.787 -3.900 1.00 43.31 270 PRO A CA 1
ATOM 2181 C C . PRO A 1 270 ? -9.064 -0.030 -5.001 1.00 43.31 270 PRO A C 1
ATOM 2183 O O . PRO A 1 270 ? -10.270 -0.230 -5.156 1.00 43.31 270 PRO A O 1
ATOM 2186 N N . LEU A 1 271 ? -8.415 0.874 -5.749 1.00 37.34 271 LEU A N 1
ATOM 2187 C CA . LEU A 1 271 ? -8.966 1.700 -6.819 1.00 37.34 271 LEU A CA 1
ATOM 2188 C C . LEU A 1 271 ? -8.231 1.541 -8.163 1.00 37.34 271 LEU A C 1
ATOM 2190 O O . LEU A 1 271 ? -7.906 2.538 -8.813 1.00 37.34 271 LEU A O 1
ATOM 2194 N N . VAL A 1 272 ? -8.026 0.304 -8.617 1.00 40.28 272 VAL A N 1
ATOM 2195 C CA . VAL A 1 272 ? -8.365 -0.014 -10.020 1.00 40.28 272 VAL A CA 1
ATOM 2196 C C . VAL A 1 272 ? -9.588 -0.908 -10.015 1.00 40.28 272 VAL A C 1
ATOM 2198 O O . VAL A 1 272 ? -9.685 -1.806 -9.156 1.00 40.28 272 VAL A O 1
#

InterPro domains:
  IPR052728 Oxygen and lipid transport regulator [PTHR11161] (61-271)

Sequence (272 aa):
PIGDTSVLDDVSLIYINKAKSFFEDATNKGYVKQEGTCFNRLQNIFNNFEQNSGIIGRMVYFSGKDVNDLGRFKECRSSNDTRYIVFSVNGLPMGIYLAMCVPTECTEEYFSQFKPYLASFGNKVLDELNIQQAYFEEELTPERFDFFDSAKRNSEVQTLRAGHYITILIMIFLITSVIVSTIIELIERSKKTAREKAGIPEPEPKPKNCLQKYFTSFYLLENTSKLFFARSKDGDKNLEILNGVRVLSMAWVILGHTYYYAMRTALHNPLV

Organism: Euplotes crassus (NCBI:txid5936)

Solvent-accessible surface area (backbone atoms only — not comparable to full-atom values): 15357 Å² total; per-residue (Å²): 134,93,82,71,83,86,77,71,47,75,68,54,55,53,52,50,52,52,52,49,51,52,53,50,51,39,38,76,71,65,47,41,75,99,65,57,68,33,59,56,49,51,52,50,40,65,76,38,39,84,87,29,42,72,59,52,50,48,26,61,68,22,15,30,88,49,93,61,26,54,50,35,53,63,65,28,58,69,38,93,63,32,32,51,38,35,40,35,39,56,93,47,95,68,58,46,35,38,20,42,28,40,50,58,70,51,48,46,72,64,58,54,42,44,24,59,51,52,16,56,51,49,46,51,51,39,60,74,69,64,62,60,52,89,86,46,91,65,82,60,47,40,85,33,48,46,54,41,45,54,68,62,51,50,59,60,67,69,52,81,48,72,67,53,56,52,52,51,51,52,50,51,53,52,53,51,44,34,52,52,23,44,51,54,49,52,54,52,50,53,52,50,56,53,34,57,76,67,71,48,78,82,73,80,85,72,85,74,51,72,66,55,52,56,34,58,74,43,23,58,72,62,52,50,42,62,31,65,45,62,91,60,97,65,92,70,57,80,61,52,41,53,56,32,53,48,51,52,50,51,51,48,51,50,51,48,48,55,49,50,49,46,59,69,44,60,77,68,55,82,80,116

pLDDT: mean 82.72, std 13.42, range [37.34, 96.38]

Mean predicted aligned error: 9.63 Å

Foldseek 3Di:
DPPDLVPCDPVVVVVLVVVVVLVVVCVVVPLADCDFDQNVVVCCCSVPVVVNVVVVCLQVQQWADDFPGRRQQVSLVVDPQWAKKWKWFAQAPQITIIITIGGPRDDQVNCLSCLQVCQVVVQVVCVVVVVPCPRHVDRRHSVRIGMDRPVVVVVVVPPDDPVNVVVVVVVVVLVVLQVVLQVVVVVVVVVVVVCVVVVHDDDDDDDDDPVNVVSPVNDCPVVLCQQQAADDPDDDRPCSVVSNVVVVVVVVVVVCVVVVVVVSCVCPDSPD

Secondary structure (DSSP, 8-state):
----GGG--HHHHHHHHHHHHHHHHHHHTTSS-S-SHHHHHHHHHHHTHHHHHHHHHHHHHHS--STT----HHHHHHSTTEEEEEEEE-SSSS-EEEEEEEETT--HHHHHTTHHHHHHHHHHHHHHTT--TTS--S---GGGEEEEEHHHHHHHHTS--HHHHHHHHHHHHHHHHHHHHHHHHHHHHHHHHHHHHTTPPPPP-PPPPHHHHHHHTT-HHHHHHHHHS---SSS-TTSSHHHHHHHHHHHHHHHHHHHHHHHHT----TT-

Radius of gyration: 30.35 Å; Cα contacts (8 Å, |Δi|>4): 244; chains: 1; bounding box: 76×36×87 Å

Nearest PDB structures (foldseek):
  5dcx-assembly9_I  TM=2.448E-01  e=2.753E+00  adeno-associated virus 2
  1xdo-assembly1_A  TM=2.824E-01  e=3.110E+00  Escherichia coli